Protein AF-D6WBH2-F1 (afdb_monomer_lite)

Structure (mmCIF, N/CA/C/O backbone):
data_AF-D6WBH2-F1
#
_entry.id   AF-D6WBH2-F1
#
loop_
_atom_site.group_PDB
_atom_site.id
_atom_site.type_symbol
_atom_site.label_atom_id
_atom_site.label_alt_id
_atom_site.label_comp_id
_atom_site.label_asym_id
_atom_site.label_entity_id
_atom_site.label_seq_id
_atom_site.pdbx_PDB_ins_code
_atom_site.Cartn_x
_atom_site.Cartn_y
_atom_site.Cartn_z
_atom_site.occupancy
_atom_site.B_iso_or_equiv
_atom_site.auth_seq_id
_atom_site.auth_comp_id
_atom_site.auth_asym_id
_atom_site.auth_atom_id
_atom_site.pdbx_PDB_model_num
ATOM 1 N N . MET A 1 1 ? 16.921 -8.071 -1.002 1.00 34.44 1 MET A N 1
ATOM 2 C CA . MET A 1 1 ? 15.734 -8.736 -0.423 1.00 34.44 1 MET A CA 1
ATOM 3 C C . MET A 1 1 ? 15.979 -8.930 1.057 1.00 34.44 1 MET A C 1
ATOM 5 O O . MET A 1 1 ? 16.650 -9.889 1.403 1.00 34.44 1 MET A O 1
ATOM 9 N N . PHE A 1 2 ? 15.502 -8.033 1.919 1.00 41.41 2 PHE A N 1
ATOM 10 C CA . PHE A 1 2 ? 15.601 -8.265 3.360 1.00 41.41 2 PHE A CA 1
ATOM 11 C C . PHE A 1 2 ? 14.398 -7.694 4.108 1.00 41.41 2 PHE A C 1
ATOM 13 O O . PHE A 1 2 ? 14.255 -6.490 4.273 1.00 41.41 2 PHE A O 1
ATOM 20 N N . LEU A 1 3 ? 13.579 -8.619 4.610 1.00 41.16 3 LEU A N 1
ATOM 21 C CA . LEU A 1 3 ? 12.889 -8.491 5.888 1.00 41.16 3 LEU A CA 1
ATOM 22 C C . LEU A 1 3 ? 13.923 -8.080 6.943 1.00 41.16 3 LEU A C 1
ATOM 24 O O . LEU A 1 3 ? 14.815 -8.871 7.251 1.00 41.16 3 LEU A O 1
ATOM 28 N N . LYS A 1 4 ? 13.833 -6.881 7.520 1.00 41.78 4 LYS A N 1
ATOM 29 C CA . LYS A 1 4 ? 14.666 -6.556 8.687 1.00 41.78 4 LYS A CA 1
ATOM 30 C C . LYS A 1 4 ? 13.938 -5.712 9.729 1.00 41.78 4 LYS A C 1
ATOM 32 O O . LYS A 1 4 ? 14.243 -4.558 9.971 1.00 41.78 4 LYS A O 1
ATOM 37 N N . ARG A 1 5 ? 12.990 -6.390 10.381 1.00 45.31 5 ARG A N 1
ATOM 38 C CA . ARG A 1 5 ? 12.752 -6.325 11.841 1.00 45.31 5 ARG A CA 1
ATOM 39 C C . ARG A 1 5 ? 12.047 -7.577 12.370 1.00 45.31 5 ARG A C 1
ATOM 41 O O . ARG A 1 5 ? 12.070 -7.806 13.570 1.00 45.31 5 ARG A O 1
ATOM 48 N N . ALA A 1 6 ? 11.512 -8.433 11.492 1.00 42.19 6 ALA A N 1
ATOM 49 C CA . ALA A 1 6 ? 10.799 -9.648 11.894 1.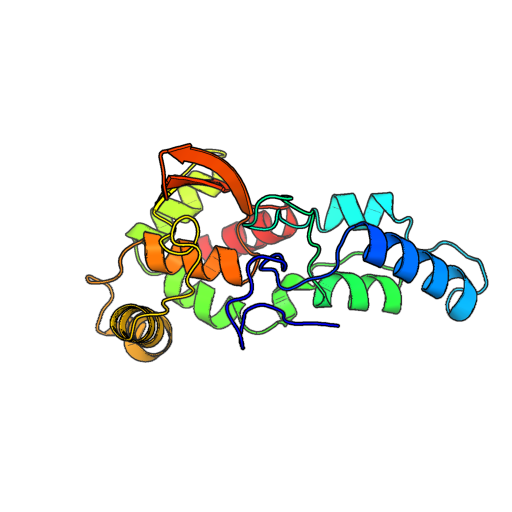00 42.19 6 ALA A CA 1
ATOM 50 C C . ALA A 1 6 ? 11.613 -10.621 12.784 1.00 42.19 6 ALA A C 1
ATOM 52 O O . ALA A 1 6 ? 11.012 -11.498 13.388 1.00 42.19 6 ALA A O 1
ATOM 53 N N . LEU A 1 7 ? 12.948 -10.480 12.894 1.00 35.72 7 LEU A N 1
ATOM 54 C CA . LEU A 1 7 ? 13.814 -11.421 13.625 1.00 35.72 7 LEU A CA 1
ATOM 55 C C . LEU A 1 7 ? 14.865 -10.791 14.573 1.00 35.72 7 LEU A C 1
ATOM 57 O O . LEU A 1 7 ? 15.756 -11.501 15.027 1.00 35.72 7 LEU A O 1
ATOM 61 N N . GLY A 1 8 ? 14.813 -9.493 14.908 1.00 35.41 8 GLY A N 1
ATOM 62 C CA . GLY A 1 8 ? 15.781 -8.936 15.873 1.00 35.41 8 GLY A CA 1
ATOM 63 C C . GLY A 1 8 ? 15.735 -7.417 16.036 1.00 35.41 8 GLY A C 1
ATOM 64 O O . GLY A 1 8 ? 15.849 -6.682 15.058 1.00 35.41 8 GLY A O 1
ATOM 65 N N . GLY A 1 9 ? 15.551 -6.961 17.279 1.00 42.03 9 GLY A N 1
ATOM 66 C CA . GLY A 1 9 ? 15.291 -5.573 17.683 1.00 42.03 9 GLY A CA 1
ATOM 67 C C . GLY A 1 9 ? 16.490 -4.624 17.621 1.00 42.03 9 GLY A C 1
ATOM 68 O O . GLY A 1 9 ? 16.866 -4.049 18.635 1.00 42.03 9 GLY A O 1
ATOM 69 N N . ASP A 1 10 ? 17.074 -4.442 16.441 1.00 48.03 10 ASP A N 1
ATOM 70 C CA . ASP A 1 10 ? 18.127 -3.454 16.204 1.00 48.03 10 ASP A CA 1
ATOM 71 C C . ASP A 1 10 ? 17.528 -2.176 15.585 1.00 48.03 10 ASP A C 1
ATOM 73 O O . ASP A 1 10 ? 16.899 -2.215 14.526 1.00 48.03 10 ASP A O 1
ATOM 77 N N . ASN A 1 11 ? 17.709 -1.041 16.265 1.00 51.78 11 ASN A N 1
ATOM 78 C CA . ASN A 1 11 ? 17.187 0.279 15.891 1.00 51.78 11 ASN A CA 1
ATOM 79 C C . ASN A 1 11 ? 17.907 0.918 14.690 1.00 51.78 11 ASN A C 1
ATOM 81 O O . ASN A 1 11 ? 17.496 1.979 14.229 1.00 51.78 11 ASN A O 1
ATOM 85 N N . ARG A 1 12 ? 18.954 0.273 14.161 1.00 46.75 12 ARG A N 1
ATOM 86 C CA . ARG A 1 12 ? 19.658 0.700 12.943 1.00 46.75 12 ARG A CA 1
ATOM 87 C C . ARG A 1 12 ? 18.910 0.364 11.650 1.00 46.75 12 ARG A C 1
ATOM 89 O O . ARG A 1 12 ? 19.379 0.740 10.578 1.00 46.75 12 ARG A O 1
ATOM 96 N N . TYR A 1 13 ? 17.794 -0.364 11.725 1.00 49.16 13 TYR A N 1
ATOM 97 C CA . TYR A 1 13 ? 17.034 -0.809 10.558 1.00 49.16 13 TYR A CA 1
ATOM 98 C C . TYR A 1 13 ? 15.620 -0.231 10.531 1.00 49.16 13 TYR A C 1
ATOM 100 O O . TYR A 1 13 ? 14.894 -0.232 11.524 1.00 49.16 13 TYR A O 1
ATOM 108 N N . GLU A 1 14 ? 15.223 0.226 9.350 1.00 54.03 14 GLU A N 1
ATOM 109 C CA . GLU A 1 14 ? 13.864 0.668 9.063 1.00 54.03 14 GLU A CA 1
ATOM 110 C C . GLU A 1 14 ? 12.916 -0.533 8.935 1.00 54.03 14 GLU A C 1
ATOM 112 O O . GLU A 1 14 ? 13.242 -1.543 8.309 1.00 54.03 14 GLU A O 1
ATOM 117 N N . VAL A 1 15 ? 11.713 -0.419 9.505 1.00 55.72 15 VAL A N 1
ATOM 118 C CA . VAL A 1 15 ? 10.689 -1.472 9.419 1.00 55.72 15 VAL A CA 1
ATOM 119 C C . VAL A 1 15 ? 9.884 -1.285 8.154 1.00 55.72 15 VAL A C 1
ATOM 121 O O . VAL A 1 15 ? 9.001 -0.428 8.098 1.00 55.72 15 VAL A O 1
ATOM 124 N N . PHE A 1 16 ? 10.168 -2.096 7.145 1.00 58.44 16 PHE A N 1
ATOM 125 C CA . PHE A 1 16 ? 9.359 -2.116 5.939 1.00 58.44 16 PHE A CA 1
ATOM 126 C C . PHE A 1 16 ? 9.395 -3.468 5.231 1.00 58.44 16 PHE A C 1
ATOM 128 O O . PHE A 1 16 ? 10.274 -4.301 5.457 1.00 58.44 16 PHE A O 1
ATOM 135 N N . TYR A 1 17 ? 8.409 -3.662 4.361 1.00 63.22 17 TYR A N 1
ATOM 136 C CA . TYR A 1 17 ? 8.294 -4.788 3.456 1.00 63.22 17 TYR A CA 1
ATOM 137 C C . TYR A 1 17 ? 8.047 -4.227 2.055 1.00 63.22 17 TYR A C 1
ATOM 139 O O . TYR A 1 17 ? 6.938 -3.828 1.712 1.00 63.22 17 TYR A O 1
ATOM 147 N N . GLY A 1 18 ? 9.107 -4.126 1.256 1.00 72.19 18 GLY A N 1
ATOM 148 C CA . GLY A 1 18 ? 9.002 -3.517 -0.062 1.00 72.19 18 GLY A CA 1
ATOM 149 C C . GLY A 1 18 ? 10.347 -3.221 -0.719 1.00 72.19 18 GLY A C 1
ATOM 150 O O . GLY A 1 18 ? 11.386 -3.705 -0.273 1.00 72.19 18 GLY A O 1
ATOM 151 N N . ILE A 1 19 ? 10.293 -2.422 -1.781 1.00 77.75 19 ILE A N 1
ATOM 152 C CA . ILE A 1 19 ? 11.424 -1.932 -2.578 1.00 77.75 19 ILE A CA 1
ATOM 153 C C . ILE A 1 19 ? 11.596 -0.444 -2.291 1.00 77.75 19 ILE A C 1
ATOM 155 O O . ILE A 1 19 ? 10.647 0.318 -2.421 1.00 77.75 19 ILE A O 1
ATOM 159 N N . THR A 1 20 ? 12.785 -0.002 -1.909 1.00 85.25 20 THR A N 1
ATOM 160 C CA . THR A 1 20 ? 13.061 1.430 -1.707 1.00 85.25 20 THR A CA 1
ATOM 161 C C . THR A 1 20 ? 13.112 2.196 -3.032 1.00 85.25 20 THR A C 1
ATOM 163 O O . THR A 1 20 ? 13.256 1.610 -4.103 1.00 85.25 20 THR A O 1
ATOM 166 N N . GLU A 1 21 ? 13.040 3.526 -2.988 1.00 85.31 21 GLU A N 1
ATOM 167 C CA . GLU A 1 21 ? 13.184 4.357 -4.193 1.00 85.31 21 GLU A CA 1
ATOM 168 C C . GLU A 1 21 ? 14.510 4.127 -4.943 1.00 85.31 21 GLU A C 1
ATOM 170 O O . GLU A 1 21 ? 14.539 4.035 -6.174 1.00 85.31 21 GLU A O 1
ATOM 175 N N . GLU A 1 22 ? 15.609 3.991 -4.202 1.00 85.19 22 GLU A N 1
ATOM 176 C CA . GLU A 1 22 ? 16.928 3.740 -4.784 1.00 85.19 22 GLU A CA 1
ATOM 177 C C . GLU A 1 22 ? 16.999 2.341 -5.416 1.00 85.19 22 GLU A C 1
ATOM 179 O O . GLU A 1 22 ? 17.492 2.180 -6.533 1.00 85.19 22 GLU A O 1
ATOM 184 N N . GLU A 1 23 ? 16.429 1.325 -4.766 1.00 84.81 23 GLU A N 1
ATOM 185 C CA . GLU A 1 23 ? 16.331 -0.016 -5.350 1.00 84.81 23 GLU A CA 1
ATOM 186 C C . GLU A 1 23 ? 15.433 -0.037 -6.592 1.00 84.81 23 GLU A C 1
ATOM 188 O O . GLU A 1 23 ? 15.774 -0.700 -7.570 1.00 84.81 23 GLU A O 1
ATOM 193 N N . LEU A 1 24 ? 14.324 0.710 -6.601 1.00 86.81 24 LEU A N 1
ATOM 194 C CA . LEU A 1 24 ? 13.448 0.825 -7.768 1.00 86.81 24 LEU A CA 1
ATOM 195 C C . LEU A 1 24 ? 14.206 1.404 -8.966 1.00 86.81 24 LEU A C 1
ATOM 197 O O . LEU A 1 24 ? 14.108 0.877 -10.079 1.00 86.81 24 LEU A O 1
ATOM 201 N N . LYS A 1 25 ? 15.001 2.455 -8.738 1.00 86.81 25 LYS A N 1
ATOM 202 C CA . LYS A 1 25 ? 15.866 3.048 -9.763 1.00 86.81 25 LYS A CA 1
ATOM 203 C C . LYS A 1 25 ? 16.838 2.009 -10.322 1.00 86.81 25 LYS A C 1
ATOM 205 O O . LYS A 1 25 ? 16.895 1.815 -11.534 1.00 86.81 25 LYS A O 1
ATOM 210 N N . GLN A 1 26 ? 17.554 1.300 -9.450 1.00 87.06 26 GLN A N 1
ATOM 211 C CA . GLN A 1 26 ? 18.520 0.279 -9.864 1.00 87.06 26 GLN A CA 1
ATOM 212 C C . GLN A 1 26 ? 17.865 -0.884 -10.621 1.00 87.06 26 GLN A C 1
ATOM 214 O O . GLN A 1 26 ? 18.420 -1.364 -11.610 1.00 87.06 26 GLN A O 1
ATOM 219 N N . LEU A 1 27 ? 16.695 -1.345 -10.171 1.00 84.44 27 LEU A N 1
ATOM 220 C CA . LEU A 1 27 ? 15.950 -2.427 -10.815 1.00 84.44 27 LEU A CA 1
ATOM 221 C C . LEU A 1 27 ? 15.468 -2.024 -12.207 1.00 84.44 27 LEU A C 1
ATOM 223 O O . LEU A 1 27 ? 15.672 -2.781 -13.152 1.00 84.44 27 LEU A O 1
ATOM 227 N N . THR A 1 28 ? 14.899 -0.826 -12.344 1.00 84.19 28 THR A N 1
ATOM 228 C CA . THR A 1 28 ? 14.407 -0.318 -13.633 1.00 84.19 28 THR A CA 1
ATOM 229 C C . THR A 1 28 ? 15.548 -0.221 -14.647 1.00 84.19 28 THR A C 1
ATOM 231 O O . THR A 1 28 ? 15.424 -0.743 -15.753 1.00 84.19 28 THR A O 1
ATOM 234 N N . THR A 1 29 ? 16.700 0.341 -14.256 1.00 85.31 29 THR A N 1
ATOM 235 C CA . THR A 1 29 ? 17.894 0.405 -15.119 1.00 85.31 29 THR A CA 1
ATOM 236 C C . THR A 1 29 ? 18.349 -0.984 -15.568 1.00 85.31 29 THR A C 1
ATOM 238 O O . THR A 1 29 ? 18.509 -1.227 -16.763 1.00 85.31 29 THR A O 1
ATOM 241 N N . LYS A 1 30 ? 18.483 -1.933 -14.631 1.00 84.75 30 LYS A N 1
ATOM 242 C CA . LYS A 1 30 ? 18.898 -3.308 -14.953 1.00 84.75 30 LYS A CA 1
ATOM 243 C C . LYS A 1 30 ? 17.916 -4.013 -15.887 1.00 84.75 30 LYS A C 1
ATOM 245 O O . LYS A 1 30 ? 18.346 -4.799 -16.728 1.00 84.75 30 LYS A O 1
ATOM 250 N N . PHE A 1 31 ? 16.615 -3.758 -15.752 1.00 82.00 31 PHE A N 1
ATOM 251 C CA . PHE A 1 31 ? 15.603 -4.328 -16.641 1.00 82.00 31 PHE A CA 1
ATOM 252 C C . PHE A 1 31 ? 15.701 -3.779 -18.063 1.00 82.00 31 PHE A C 1
ATOM 254 O O . PHE A 1 31 ? 15.683 -4.561 -19.018 1.00 82.00 31 PHE A O 1
ATOM 261 N N . ILE A 1 32 ? 15.884 -2.463 -18.199 1.00 82.00 32 ILE A N 1
ATOM 262 C CA . ILE A 1 32 ? 16.104 -1.807 -19.493 1.00 82.00 32 ILE A CA 1
ATOM 263 C C . ILE A 1 32 ? 17.317 -2.423 -20.200 1.00 82.00 32 ILE A C 1
ATOM 265 O O . ILE A 1 32 ? 17.220 -2.821 -21.362 1.00 82.00 32 ILE A O 1
ATOM 269 N N . GLU A 1 33 ? 18.439 -2.541 -19.487 1.00 83.38 33 GLU A N 1
ATOM 270 C CA . GLU A 1 33 ? 19.703 -3.049 -20.030 1.00 83.38 33 GLU A CA 1
ATOM 271 C C . GLU A 1 33 ? 19.635 -4.536 -20.391 1.00 83.38 33 GLU A C 1
ATOM 273 O O . GLU A 1 33 ? 20.090 -4.938 -21.461 1.00 83.38 33 GLU A O 1
ATOM 278 N N . LYS A 1 34 ? 19.072 -5.367 -19.507 1.00 81.69 34 LYS A N 1
ATOM 279 C CA . LYS A 1 34 ? 19.173 -6.827 -19.620 1.00 81.69 34 LYS A CA 1
ATOM 280 C C . LYS A 1 34 ? 18.014 -7.478 -20.372 1.00 81.69 34 LYS A C 1
ATOM 282 O O . LYS A 1 34 ? 18.229 -8.485 -21.041 1.00 81.69 34 LYS A O 1
ATOM 287 N N . PHE A 1 35 ? 16.799 -6.948 -20.243 1.00 80.12 35 PHE A N 1
ATOM 288 C CA . PHE A 1 35 ? 15.583 -7.633 -20.698 1.00 80.12 35 PHE A CA 1
ATOM 289 C C . PHE A 1 35 ? 14.815 -6.864 -21.770 1.00 80.12 35 PHE A C 1
ATOM 291 O O . PHE A 1 35 ? 14.181 -7.483 -22.621 1.00 80.12 35 PHE A O 1
ATOM 298 N N . TRP A 1 36 ? 14.889 -5.532 -21.784 1.00 81.31 36 TRP A N 1
ATOM 299 C CA . TRP A 1 36 ? 14.198 -4.723 -22.794 1.00 81.31 36 TRP A CA 1
ATOM 300 C C . TRP A 1 36 ? 15.098 -4.230 -23.930 1.00 81.31 36 TRP A C 1
ATOM 302 O O . TRP A 1 36 ? 14.661 -3.414 -24.736 1.00 81.31 36 TRP A O 1
ATOM 312 N N . GLN A 1 37 ? 16.330 -4.741 -24.029 1.00 82.44 37 GLN A N 1
ATOM 313 C CA . GLN A 1 37 ? 17.262 -4.436 -25.124 1.00 82.44 37 GLN A CA 1
ATOM 314 C C . GLN A 1 37 ? 17.482 -2.921 -25.316 1.00 82.44 37 GLN A C 1
ATOM 316 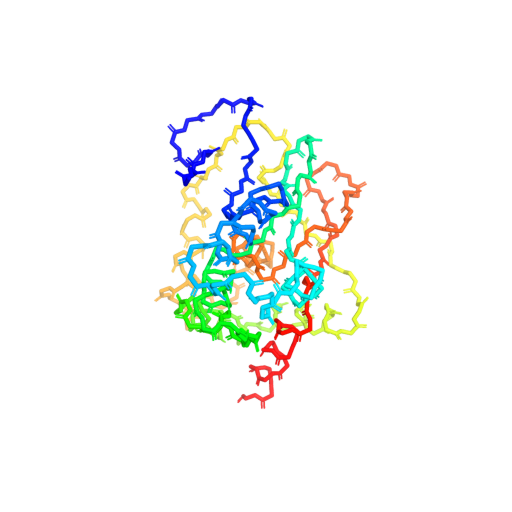O O . GLN A 1 37 ? 17.584 -2.432 -26.438 1.00 82.44 37 GLN A O 1
ATOM 321 N N . GLY A 1 38 ? 17.503 -2.156 -24.219 1.00 71.31 38 GLY A N 1
ATOM 322 C CA . GLY A 1 38 ? 17.659 -0.698 -24.244 1.00 71.31 38 GLY A CA 1
ATOM 323 C C . GLY A 1 38 ? 16.374 0.092 -24.522 1.00 71.31 38 GLY A C 1
ATOM 324 O O . GLY A 1 38 ? 16.390 1.319 -24.439 1.00 71.31 38 GLY A O 1
ATOM 325 N N . VAL A 1 39 ? 15.246 -0.569 -24.797 1.00 78.25 39 VAL A N 1
ATOM 326 C CA . VAL A 1 39 ? 13.945 0.093 -24.950 1.00 78.25 39 VAL A CA 1
ATOM 327 C C . VAL A 1 39 ? 13.337 0.337 -23.573 1.00 78.25 39 VAL A C 1
ATOM 329 O O . VAL A 1 39 ? 12.986 -0.596 -22.855 1.00 78.25 39 VAL A O 1
ATOM 332 N N . ASN A 1 40 ? 13.166 1.602 -23.198 1.00 78.44 40 ASN A N 1
ATOM 333 C CA . ASN A 1 40 ? 12.503 1.952 -21.946 1.00 78.44 40 ASN A CA 1
ATOM 334 C C . ASN A 1 40 ? 10.977 1.790 -22.068 1.00 78.44 40 ASN A C 1
ATOM 336 O O . ASN A 1 40 ? 10.273 2.734 -22.427 1.00 78.44 40 ASN A O 1
ATOM 340 N N . LYS A 1 41 ? 10.470 0.582 -21.789 1.00 81.12 41 LYS A N 1
ATOM 341 C CA . LYS A 1 41 ? 9.030 0.279 -21.839 1.00 81.12 41 LYS A CA 1
ATOM 342 C C . LYS A 1 41 ? 8.250 0.954 -20.707 1.00 81.12 41 LYS A C 1
ATOM 344 O O . LYS A 1 41 ? 7.153 1.454 -20.939 1.00 81.12 41 LYS A O 1
ATOM 349 N N . LEU A 1 42 ? 8.830 1.022 -19.508 1.00 84.88 42 LEU A N 1
ATOM 350 C CA . LEU A 1 42 ? 8.247 1.712 -18.357 1.00 84.88 42 LEU A CA 1
ATOM 351 C C . LEU A 1 42 ? 9.272 2.633 -17.686 1.00 84.88 42 LEU A C 1
ATOM 353 O O . LEU A 1 42 ? 10.100 2.165 -16.902 1.00 84.88 42 LEU A O 1
ATOM 357 N N . PRO A 1 43 ? 9.182 3.950 -17.930 1.00 84.88 43 PRO A N 1
ATOM 358 C CA . PRO A 1 43 ? 9.943 4.939 -17.180 1.00 84.88 43 PRO A CA 1
ATOM 359 C C . PRO A 1 43 ? 9.669 4.843 -15.677 1.00 84.88 43 PRO A C 1
ATOM 361 O O . PRO A 1 43 ? 8.515 4.660 -15.269 1.00 84.88 43 PRO A O 1
ATOM 364 N N . LYS A 1 44 ? 10.716 5.030 -14.862 1.00 84.25 44 LYS A N 1
ATOM 365 C CA . LYS A 1 44 ? 10.651 5.003 -13.390 1.00 84.25 44 LYS A CA 1
ATOM 366 C C . LYS A 1 44 ? 9.502 5.878 -12.884 1.00 84.25 44 LYS A C 1
ATOM 368 O O . LYS A 1 44 ? 8.687 5.419 -12.096 1.00 84.25 44 LYS A O 1
ATOM 373 N N . GLU A 1 45 ? 9.380 7.094 -13.400 1.00 86.62 45 GLU A N 1
ATOM 374 C CA . GLU A 1 45 ? 8.410 8.098 -12.953 1.00 86.62 45 GLU A CA 1
ATOM 375 C C . GLU A 1 45 ? 6.962 7.616 -13.133 1.00 86.62 45 GLU A C 1
ATOM 377 O O . GLU A 1 45 ? 6.095 7.893 -12.304 1.00 86.62 45 GLU A O 1
ATOM 382 N N . LYS A 1 46 ? 6.692 6.841 -14.195 1.00 86.06 46 LYS A N 1
ATOM 383 C CA . LYS A 1 46 ? 5.370 6.236 -14.415 1.00 86.06 46 LYS A CA 1
ATOM 384 C C . LYS A 1 46 ? 5.090 5.126 -13.406 1.00 86.06 46 LYS A C 1
ATOM 386 O O . LYS A 1 46 ? 3.981 5.049 -12.883 1.00 86.06 46 LYS A O 1
ATOM 391 N N . VAL A 1 47 ? 6.086 4.285 -13.127 1.00 85.06 47 VAL A N 1
ATOM 392 C CA . VAL A 1 47 ? 5.989 3.205 -12.131 1.00 85.06 47 VAL A CA 1
ATOM 393 C C . VAL A 1 47 ? 5.762 3.789 -10.735 1.00 85.06 47 VAL A C 1
ATOM 395 O O . VAL A 1 47 ? 4.875 3.341 -10.008 1.00 85.06 47 VAL A O 1
ATOM 398 N N . GLU A 1 48 ? 6.503 4.840 -10.388 1.00 85.44 48 GLU A N 1
ATOM 399 C CA . GLU A 1 48 ? 6.368 5.548 -9.118 1.00 85.44 48 GLU A CA 1
ATOM 400 C C . GLU A 1 48 ? 5.005 6.197 -8.959 1.00 85.44 48 GLU A C 1
ATOM 402 O O . GLU A 1 48 ? 4.360 6.011 -7.931 1.00 85.44 48 GLU A O 1
ATOM 407 N N . SER A 1 49 ? 4.542 6.920 -9.980 1.00 85.31 49 SER A N 1
ATOM 408 C CA . SER A 1 49 ? 3.239 7.577 -9.943 1.00 85.31 49 SER A CA 1
ATOM 409 C C . SER A 1 49 ? 2.092 6.570 -9.829 1.00 85.31 49 SER A C 1
ATOM 411 O O . SER A 1 49 ? 1.123 6.838 -9.121 1.00 85.31 49 SER A O 1
ATOM 413 N N . CYS A 1 50 ? 2.203 5.415 -10.491 1.00 84.50 50 CYS A N 1
ATOM 414 C CA . CYS A 1 50 ? 1.158 4.397 -10.504 1.00 84.50 50 CYS A CA 1
ATOM 415 C C . CYS A 1 50 ? 1.031 3.669 -9.162 1.00 84.50 50 CYS A C 1
ATOM 417 O O . CYS A 1 50 ? -0.060 3.591 -8.596 1.00 84.50 50 CYS A O 1
ATOM 419 N N . TYR A 1 51 ? 2.140 3.154 -8.630 1.00 81.19 51 TYR A N 1
ATOM 420 C CA . TYR A 1 51 ? 2.094 2.366 -7.399 1.00 81.19 51 TYR A CA 1
ATOM 421 C C . TYR A 1 51 ? 2.182 3.230 -6.144 1.00 81.19 51 TYR A C 1
ATOM 423 O O . TYR A 1 51 ? 1.697 2.808 -5.097 1.00 81.19 51 TYR A O 1
ATOM 431 N N . ASN A 1 52 ? 2.786 4.419 -6.243 1.00 79.69 52 ASN A N 1
ATOM 432 C CA . ASN A 1 52 ? 2.904 5.473 -5.229 1.00 79.69 52 ASN A CA 1
ATOM 433 C C . ASN A 1 52 ? 3.283 5.025 -3.806 1.00 79.69 52 ASN A C 1
ATOM 435 O O . ASN A 1 52 ? 3.161 5.814 -2.877 1.00 79.69 52 ASN A O 1
ATOM 439 N N . GLY A 1 53 ? 3.800 3.807 -3.637 1.00 76.19 53 GLY A N 1
ATOM 440 C CA . GLY A 1 53 ? 4.378 3.256 -2.414 1.00 76.19 53 GLY A CA 1
ATOM 441 C C . GLY A 1 53 ? 3.705 3.636 -1.085 1.00 76.19 53 GLY A C 1
ATOM 442 O O . GLY A 1 53 ? 2.537 3.992 -1.004 1.00 76.19 53 GLY A O 1
ATOM 443 N N . TYR A 1 54 ? 4.479 3.579 -0.012 1.00 72.19 54 TYR A N 1
ATOM 444 C CA . TYR A 1 54 ? 4.143 4.069 1.321 1.00 72.19 54 TYR A CA 1
ATOM 445 C C . TYR A 1 54 ? 5.424 4.548 2.022 1.00 72.19 54 TYR A C 1
ATOM 447 O O . TYR A 1 54 ? 6.521 4.321 1.519 1.00 72.19 54 TYR A O 1
ATOM 455 N N . GLN A 1 55 ? 5.320 5.262 3.144 1.00 74.75 55 GLN A N 1
ATOM 456 C CA . GLN A 1 55 ? 6.499 5.658 3.931 1.00 74.75 55 GLN A CA 1
ATOM 457 C C . GLN A 1 55 ? 6.768 4.657 5.057 1.00 74.75 55 GLN A C 1
ATOM 459 O O . GLN A 1 55 ? 5.827 4.212 5.717 1.00 74.75 55 GLN A O 1
ATOM 464 N N . SER A 1 56 ? 8.042 4.327 5.288 1.00 69.12 56 SER A N 1
ATOM 465 C CA . SER A 1 56 ? 8.461 3.513 6.430 1.00 69.12 56 SER A CA 1
ATOM 466 C C . SER A 1 56 ? 8.159 4.212 7.759 1.00 69.12 56 SER A C 1
ATOM 468 O O . SER A 1 56 ? 8.009 5.432 7.843 1.00 69.12 56 SER A O 1
ATOM 470 N N . ILE A 1 57 ? 8.070 3.399 8.808 1.00 58.34 57 ILE A N 1
ATOM 471 C CA . ILE A 1 57 ? 7.626 3.802 10.151 1.00 58.34 57 ILE A CA 1
ATOM 472 C C . ILE A 1 57 ? 8.779 4.363 11.001 1.00 58.34 57 ILE A C 1
ATOM 474 O O . ILE A 1 57 ? 8.548 4.936 12.063 1.00 58.34 57 ILE A O 1
ATOM 478 N N . GLY A 1 58 ? 10.028 4.194 10.565 1.00 58.59 58 GLY A N 1
ATOM 479 C CA . GLY A 1 58 ? 11.200 4.611 11.326 1.00 58.59 58 GLY A CA 1
ATOM 480 C C . GLY A 1 58 ? 11.609 6.066 11.104 1.00 58.59 58 GLY A C 1
ATOM 481 O O . GLY A 1 58 ? 10.925 6.866 10.461 1.00 58.59 58 GLY A O 1
ATOM 482 N N . GLN A 1 59 ? 12.752 6.416 11.694 1.00 58.34 59 GLN A N 1
ATOM 483 C CA . GLN A 1 59 ? 13.254 7.790 11.768 1.00 58.34 59 GLN A CA 1
ATOM 484 C C . GLN A 1 59 ? 13.518 8.398 10.389 1.00 58.34 59 GLN A C 1
ATOM 486 O O . GLN A 1 59 ? 13.350 9.602 10.211 1.00 58.34 59 GLN A O 1
ATOM 491 N N . SER A 1 60 ? 13.905 7.574 9.415 1.00 64.81 60 SER A N 1
ATOM 492 C CA . SER A 1 60 ? 14.278 8.043 8.079 1.00 64.81 60 SER A CA 1
ATOM 493 C C . SER A 1 60 ? 13.123 8.075 7.072 1.00 64.81 60 SER A C 1
ATOM 495 O O . SER A 1 60 ? 13.309 8.617 5.985 1.00 64.81 60 SER A O 1
ATOM 497 N N . ARG A 1 61 ? 11.926 7.574 7.436 1.00 70.38 61 ARG A N 1
ATOM 498 C CA . ARG A 1 61 ? 10.675 7.653 6.644 1.00 70.38 61 ARG A CA 1
ATOM 499 C C . ARG A 1 61 ? 10.869 7.390 5.145 1.00 70.38 61 ARG A C 1
ATOM 501 O O . ARG A 1 61 ? 10.427 8.157 4.287 1.00 70.38 61 ARG A O 1
ATOM 508 N N . VAL A 1 62 ? 11.550 6.297 4.833 1.00 75.69 62 VAL A N 1
ATOM 509 C CA . VAL A 1 62 ? 11.936 5.922 3.471 1.00 75.69 62 VAL A CA 1
ATOM 510 C C . VAL A 1 62 ? 10.688 5.604 2.644 1.00 75.69 62 VAL A C 1
ATOM 512 O O . VAL A 1 62 ? 9.753 4.985 3.148 1.00 75.69 62 VAL A O 1
ATOM 515 N N . LYS A 1 63 ? 10.657 6.009 1.369 1.00 83.19 63 LYS A N 1
ATOM 516 C CA . LYS A 1 63 ? 9.589 5.631 0.430 1.00 83.19 63 LYS A CA 1
ATOM 517 C C . LYS A 1 63 ? 9.774 4.178 -0.012 1.00 83.19 63 LYS A C 1
ATOM 519 O O . LYS A 1 63 ? 10.829 3.812 -0.528 1.00 83.19 63 LYS A O 1
ATOM 524 N N . ILE A 1 64 ? 8.733 3.377 0.180 1.00 78.88 64 ILE A N 1
ATOM 525 C CA . ILE A 1 64 ? 8.706 1.931 -0.026 1.00 78.88 64 ILE A CA 1
ATOM 526 C C . ILE A 1 64 ? 7.634 1.576 -1.050 1.00 78.88 64 ILE A C 1
ATOM 528 O O . ILE A 1 64 ? 6.471 1.917 -0.883 1.00 78.88 64 ILE A O 1
ATOM 532 N N . TYR A 1 65 ? 8.011 0.856 -2.094 1.00 79.25 65 TYR A N 1
ATOM 533 C CA . TYR A 1 65 ? 7.137 0.365 -3.148 1.00 79.25 65 TYR A CA 1
ATOM 534 C C . TYR A 1 65 ? 6.798 -1.120 -2.942 1.00 79.25 65 TYR A C 1
ATOM 536 O O . TYR A 1 65 ? 7.615 -1.874 -2.407 1.00 79.25 65 TYR A O 1
ATOM 544 N N . PRO A 1 66 ? 5.621 -1.586 -3.382 1.00 76.38 66 PRO A N 1
ATOM 545 C CA . PRO A 1 66 ? 5.202 -2.975 -3.198 1.00 76.38 66 PRO A CA 1
ATOM 546 C C . PRO A 1 66 ? 5.987 -3.902 -4.132 1.00 76.38 66 PRO A C 1
ATOM 548 O O . PRO A 1 66 ? 5.941 -3.732 -5.349 1.00 76.38 66 PRO A O 1
ATOM 551 N N . ILE A 1 67 ? 6.679 -4.906 -3.578 1.00 74.88 67 ILE A N 1
ATOM 552 C CA . ILE A 1 67 ? 7.562 -5.805 -4.350 1.00 74.88 67 ILE A CA 1
ATOM 553 C C . ILE A 1 67 ? 6.827 -6.441 -5.531 1.00 74.88 67 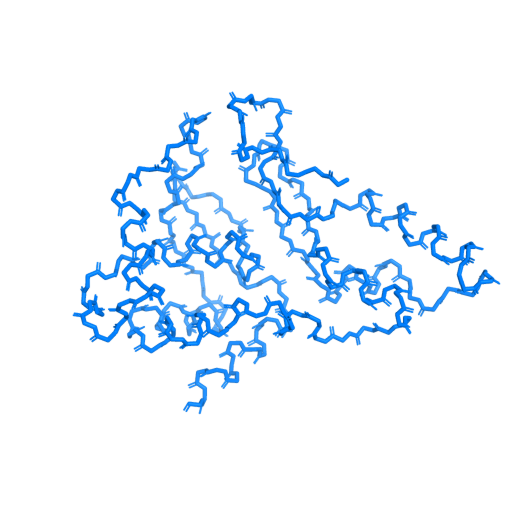ILE A C 1
ATOM 555 O O . ILE A 1 67 ? 7.298 -6.356 -6.662 1.00 74.88 67 ILE A O 1
ATOM 559 N N . TRP A 1 68 ? 5.669 -7.055 -5.271 1.00 74.50 68 TRP A N 1
ATOM 560 C CA . TRP A 1 68 ? 4.924 -7.807 -6.281 1.00 74.50 68 TRP A CA 1
ATOM 561 C C . TRP A 1 68 ? 4.504 -6.932 -7.464 1.00 74.50 68 TRP A C 1
ATOM 563 O O . TRP A 1 68 ? 4.659 -7.328 -8.619 1.00 74.50 68 TRP A O 1
ATOM 573 N N . SER A 1 69 ? 4.042 -5.714 -7.179 1.00 79.94 69 SER A N 1
ATOM 574 C CA . SER A 1 69 ? 3.609 -4.766 -8.200 1.00 79.94 69 SER A CA 1
ATOM 575 C C . SER A 1 69 ? 4.763 -4.295 -9.078 1.00 79.94 69 SER A C 1
ATOM 577 O O . SER A 1 69 ? 4.621 -4.259 -10.296 1.00 79.94 69 SER A O 1
ATOM 579 N N . ILE A 1 70 ? 5.919 -3.989 -8.481 1.00 83.81 70 ILE A N 1
ATOM 580 C CA . ILE A 1 70 ? 7.113 -3.583 -9.232 1.00 83.81 70 ILE A CA 1
ATOM 581 C C . ILE A 1 70 ? 7.633 -4.725 -10.106 1.00 83.81 70 ILE A C 1
ATOM 583 O O . ILE A 1 70 ? 7.912 -4.501 -11.280 1.00 83.81 70 ILE A O 1
ATOM 587 N N . VAL A 1 71 ? 7.751 -5.938 -9.560 1.00 81.56 71 VAL A N 1
ATOM 588 C CA . VAL A 1 71 ? 8.287 -7.090 -10.302 1.00 81.56 71 VAL A CA 1
ATOM 589 C C . VAL A 1 71 ? 7.425 -7.398 -11.524 1.00 81.56 71 VAL A C 1
ATOM 591 O O . VAL A 1 71 ? 7.957 -7.429 -12.630 1.00 81.56 71 VAL A O 1
ATOM 594 N N . ASN A 1 72 ? 6.107 -7.529 -11.352 1.00 83.06 72 ASN A N 1
ATOM 595 C CA . ASN A 1 72 ? 5.210 -7.836 -12.468 1.00 83.06 72 ASN A CA 1
ATOM 596 C C . ASN A 1 72 ? 5.150 -6.702 -13.499 1.00 83.06 72 ASN A C 1
ATOM 598 O O . ASN A 1 72 ? 5.093 -6.960 -14.698 1.00 83.06 72 ASN A O 1
ATOM 602 N N . ALA A 1 73 ? 5.214 -5.440 -13.059 1.00 87.69 73 ALA A N 1
ATOM 603 C CA . ALA A 1 73 ? 5.261 -4.318 -13.988 1.00 87.69 73 ALA A CA 1
ATOM 604 C C . ALA A 1 73 ? 6.508 -4.366 -14.876 1.00 87.69 73 ALA A C 1
ATOM 606 O O . ALA A 1 73 ? 6.412 -4.217 -16.092 1.00 87.69 73 ALA A O 1
ATOM 607 N N . LEU A 1 74 ? 7.680 -4.591 -14.277 1.00 86.12 74 LEU A N 1
ATOM 608 C CA . LEU A 1 74 ? 8.946 -4.659 -15.007 1.00 86.12 74 LEU A CA 1
ATOM 609 C C . LEU A 1 74 ? 9.047 -5.912 -15.893 1.00 86.12 74 LEU A C 1
ATOM 611 O O . LEU A 1 74 ? 9.598 -5.849 -16.990 1.00 86.12 74 LEU A O 1
ATOM 615 N N . GLU A 1 75 ? 8.502 -7.041 -15.451 1.00 83.88 75 GLU A N 1
ATOM 616 C CA . GLU A 1 75 ? 8.462 -8.272 -16.242 1.00 83.88 75 GLU A CA 1
ATOM 617 C C . GLU A 1 75 ? 7.572 -8.123 -17.482 1.00 83.88 75 GLU A C 1
ATOM 619 O O . GLU A 1 75 ? 8.031 -8.352 -18.603 1.00 83.88 75 GLU A O 1
ATOM 624 N N . ASN A 1 76 ? 6.337 -7.651 -17.298 1.00 86.12 76 ASN A N 1
ATOM 625 C CA . ASN A 1 76 ? 5.364 -7.529 -18.385 1.00 86.12 76 ASN A CA 1
ATOM 626 C C . ASN A 1 76 ? 5.598 -6.278 -19.249 1.00 86.12 76 ASN A C 1
ATOM 628 O O . ASN A 1 76 ? 5.162 -6.208 -20.397 1.00 86.12 76 ASN A O 1
ATOM 632 N N . GLY A 1 77 ? 6.314 -5.282 -18.721 1.00 86.06 77 GLY A N 1
ATOM 633 C CA . GLY A 1 77 ? 6.505 -3.993 -19.381 1.00 86.06 77 GLY A CA 1
ATOM 634 C C . GLY A 1 77 ? 5.235 -3.140 -19.426 1.00 86.06 77 GLY A C 1
ATOM 635 O O . GLY A 1 77 ? 5.152 -2.230 -20.249 1.00 86.06 77 GLY A O 1
ATOM 636 N N . GLU A 1 78 ? 4.265 -3.409 -18.550 1.00 88.56 78 GLU A N 1
ATOM 637 C CA . GLU A 1 78 ? 3.004 -2.673 -18.441 1.00 88.56 78 GLU A CA 1
ATOM 638 C C . GLU A 1 78 ? 2.586 -2.429 -16.982 1.00 88.56 78 GLU A C 1
ATOM 640 O O . GLU A 1 78 ? 2.913 -3.195 -16.073 1.00 88.56 78 GLU A O 1
ATOM 645 N N . LEU A 1 79 ? 1.845 -1.343 -16.752 1.00 87.31 79 LEU A N 1
ATOM 646 C CA . LEU A 1 79 ? 1.260 -1.024 -15.449 1.00 87.31 79 LEU A CA 1
ATOM 647 C C . LEU A 1 79 ? -0.115 -1.681 -15.333 1.00 87.31 79 LEU A C 1
ATOM 649 O O . LEU A 1 79 ? -0.946 -1.518 -16.223 1.00 87.31 79 LEU A O 1
ATOM 653 N N . SER A 1 80 ? -0.366 -2.381 -14.229 1.00 83.38 80 SER A N 1
ATOM 654 C CA . SER A 1 80 ? -1.643 -3.056 -13.976 1.00 83.38 80 SER A CA 1
ATOM 655 C C . SER A 1 80 ? -1.932 -3.158 -12.475 1.00 83.38 80 SER A C 1
ATOM 657 O O . SER A 1 80 ? -1.087 -2.818 -11.641 1.00 83.38 80 SER A O 1
ATOM 659 N N . ASN A 1 81 ? -3.128 -3.625 -12.108 1.00 73.81 81 ASN A N 1
ATOM 660 C CA . ASN A 1 81 ? -3.537 -3.805 -10.714 1.00 73.81 81 ASN A CA 1
ATOM 661 C C . ASN A 1 81 ? -2.954 -5.089 -10.098 1.00 73.81 81 ASN A C 1
ATOM 663 O O . ASN A 1 81 ? -3.669 -5.982 -9.655 1.00 73.81 81 ASN A O 1
ATOM 667 N N . TYR A 1 82 ? -1.628 -5.187 -10.032 1.00 73.06 82 TYR A N 1
ATOM 668 C CA . TYR A 1 82 ? -0.969 -6.354 -9.438 1.00 73.06 82 TYR A CA 1
ATOM 669 C C . TYR A 1 82 ? -1.206 -6.476 -7.917 1.00 73.06 82 TYR A C 1
ATOM 671 O O . TYR A 1 82 ? -0.856 -7.492 -7.329 1.00 73.06 82 TYR A O 1
ATOM 679 N N . TRP A 1 83 ? -1.816 -5.481 -7.260 1.00 63.41 83 TRP A N 1
ATOM 680 C CA . TRP A 1 83 ? -2.181 -5.535 -5.837 1.00 63.41 83 TRP A CA 1
ATOM 681 C C . TRP A 1 83 ? -3.213 -6.620 -5.497 1.00 63.41 83 TRP A C 1
ATOM 683 O O . TRP A 1 83 ? -3.189 -7.156 -4.389 1.00 63.41 83 TRP A O 1
ATOM 693 N N . GLU A 1 84 ? -4.099 -6.948 -6.438 1.00 55.47 84 GLU A N 1
ATOM 694 C CA . GLU A 1 84 ? -5.207 -7.900 -6.264 1.00 55.47 84 GLU A CA 1
ATOM 695 C C . GLU A 1 84 ? -4.718 -9.354 -6.103 1.00 55.47 84 GLU A C 1
ATOM 697 O O . GLU A 1 84 ? -5.331 -10.168 -5.414 1.00 55.47 84 GLU A O 1
ATOM 702 N N . GLN A 1 85 ? -3.562 -9.683 -6.686 1.00 52.50 85 GLN A N 1
ATOM 703 C CA . GLN A 1 85 ? -3.104 -11.067 -6.864 1.00 52.50 85 GLN A CA 1
ATOM 704 C C . GLN A 1 85 ? -2.324 -11.644 -5.671 1.00 52.50 85 GLN A C 1
ATOM 706 O O . GLN A 1 85 ? -1.921 -12.804 -5.705 1.00 52.50 85 GLN A O 1
ATOM 711 N N . SER A 1 86 ? -2.115 -10.874 -4.597 1.00 51.22 86 SER A N 1
ATOM 712 C CA . SER A 1 86 ? -1.365 -11.331 -3.416 1.00 51.22 86 SER A CA 1
ATOM 713 C C . SER A 1 86 ? -2.169 -12.249 -2.478 1.00 51.22 86 SER A C 1
ATOM 715 O O . SER A 1 86 ? -1.628 -12.728 -1.484 1.00 51.22 86 SER A O 1
ATOM 717 N N . GLY A 1 87 ? -3.462 -12.486 -2.747 1.00 45.34 87 GLY A N 1
ATOM 718 C CA . GLY A 1 87 ? -4.339 -13.358 -1.947 1.00 45.34 87 GLY A CA 1
ATOM 719 C C . GLY A 1 87 ? -4.758 -12.791 -0.581 1.00 45.34 87 GLY A C 1
ATOM 720 O O . GLY A 1 87 ? -5.732 -13.254 0.010 1.00 45.34 87 GLY A O 1
ATOM 721 N N . ILE A 1 88 ? -4.091 -11.738 -0.103 1.00 50.94 88 ILE A N 1
ATOM 722 C CA . ILE A 1 88 ? -4.359 -11.064 1.179 1.00 50.94 88 ILE A CA 1
ATOM 723 C C . ILE A 1 88 ? -5.696 -10.295 1.150 1.00 50.94 88 ILE A C 1
ATOM 725 O O . ILE A 1 88 ? -6.364 -10.153 2.178 1.00 50.94 88 ILE A O 1
ATOM 729 N N . MET A 1 89 ? -6.143 -9.866 -0.036 1.00 52.88 89 MET A N 1
ATOM 730 C CA . MET A 1 89 ? -7.425 -9.174 -0.238 1.00 52.88 89 MET A CA 1
ATOM 731 C C . MET A 1 89 ? -8.651 -10.034 0.091 1.00 52.88 89 MET A C 1
ATOM 733 O O . MET A 1 89 ? -9.691 -9.481 0.450 1.00 52.88 89 MET A O 1
ATOM 737 N N . ALA A 1 90 ? -8.534 -11.369 0.047 1.00 54.06 90 ALA A N 1
ATOM 738 C CA . ALA A 1 90 ? -9.613 -12.243 0.493 1.00 54.06 90 ALA A CA 1
ATOM 739 C C . ALA A 1 90 ? -9.985 -11.909 1.947 1.00 54.06 90 ALA A C 1
ATOM 741 O O . ALA A 1 90 ? -11.130 -11.541 2.186 1.00 54.06 90 ALA A O 1
ATOM 742 N N . GLY A 1 91 ? -8.997 -11.884 2.855 1.00 54.28 91 GLY A N 1
ATOM 743 C CA . GLY A 1 91 ? -9.164 -11.524 4.271 1.00 54.28 91 GLY A CA 1
ATOM 744 C C . GLY A 1 91 ? -9.645 -10.087 4.500 1.00 54.28 91 GLY A C 1
ATOM 745 O O . GLY A 1 91 ? -10.470 -9.824 5.377 1.00 54.28 91 GLY A O 1
ATOM 746 N N . ALA A 1 92 ? -9.179 -9.140 3.681 1.00 59.50 92 ALA A N 1
ATOM 747 C CA . ALA A 1 92 ? -9.616 -7.747 3.764 1.00 59.50 92 ALA A CA 1
ATOM 748 C C . ALA A 1 92 ? -11.104 -7.577 3.408 1.00 59.50 92 ALA A C 1
ATOM 750 O O . ALA A 1 92 ? -11.796 -6.786 4.053 1.00 59.50 92 ALA A O 1
ATOM 751 N N . ARG A 1 93 ? -11.622 -8.354 2.444 1.00 65.62 93 ARG A N 1
ATOM 752 C CA . ARG A 1 93 ? -13.049 -8.357 2.086 1.00 65.62 93 ARG A CA 1
ATOM 753 C C . ARG A 1 93 ? -13.933 -8.768 3.260 1.00 65.62 93 ARG A C 1
ATOM 755 O O . ARG A 1 93 ? -14.955 -8.129 3.484 1.00 65.62 93 ARG A O 1
ATOM 762 N N . GLN A 1 94 ? -13.544 -9.786 4.032 1.00 64.44 94 GLN A N 1
ATOM 763 C CA . GLN A 1 94 ? -14.305 -10.148 5.234 1.00 64.44 94 GLN A CA 1
ATOM 764 C C . GLN A 1 94 ? -14.215 -9.060 6.312 1.00 64.44 94 GLN A C 1
ATOM 766 O O . GLN A 1 94 ? -15.227 -8.731 6.928 1.00 64.44 94 GLN A O 1
ATOM 771 N N . GLY A 1 95 ? -13.048 -8.435 6.495 1.00 66.25 95 GLY A N 1
ATOM 772 C CA . GLY A 1 95 ? -12.886 -7.319 7.433 1.00 66.25 95 GLY A CA 1
ATOM 773 C C . GLY A 1 95 ? -13.770 -6.105 7.111 1.00 66.25 95 GLY A C 1
ATOM 774 O O . GLY A 1 95 ? -14.303 -5.475 8.023 1.00 66.25 95 GLY A O 1
ATOM 775 N N . LEU A 1 96 ? -14.008 -5.814 5.827 1.00 71.62 96 LEU A N 1
ATOM 776 C CA . LEU A 1 96 ? -14.916 -4.745 5.383 1.00 71.62 96 LEU A CA 1
ATOM 777 C C . LEU A 1 96 ? -16.393 -4.991 5.737 1.00 71.62 96 LEU A C 1
ATOM 779 O O . LEU A 1 96 ? -17.167 -4.035 5.767 1.00 71.62 96 LEU A O 1
ATOM 783 N N . ASN A 1 97 ? -16.800 -6.224 6.058 1.00 68.88 97 ASN A N 1
ATOM 784 C CA . ASN A 1 97 ? -18.157 -6.499 6.553 1.00 68.88 97 ASN A CA 1
ATOM 785 C C . ASN A 1 97 ? -18.377 -5.993 7.989 1.00 68.88 97 ASN A C 1
ATOM 787 O O . ASN A 1 97 ? -19.514 -5.913 8.460 1.00 68.88 97 ASN A O 1
ATOM 791 N N . ILE A 1 98 ? -17.308 -5.637 8.705 1.00 71.56 98 ILE A N 1
ATOM 792 C CA . ILE A 1 98 ? -17.391 -5.085 10.054 1.00 71.56 98 ILE A CA 1
ATOM 793 C C . ILE A 1 98 ? -17.701 -3.589 9.946 1.00 71.56 98 ILE A C 1
ATOM 795 O O . ILE A 1 98 ? -16.902 -2.808 9.433 1.00 71.56 98 ILE A O 1
ATOM 799 N N . LEU A 1 99 ? -18.858 -3.167 10.467 1.00 72.94 99 LEU A N 1
ATOM 800 C CA . LEU A 1 99 ? -19.390 -1.810 10.277 1.00 72.94 99 LEU A CA 1
ATOM 801 C C . LEU A 1 99 ? -18.390 -0.701 10.644 1.00 72.94 99 LEU A C 1
ATOM 803 O O . LEU A 1 99 ? -18.250 0.268 9.902 1.00 72.94 99 LEU A O 1
ATOM 807 N N . ILE A 1 100 ? -17.669 -0.840 11.761 1.00 71.81 100 ILE A N 1
ATOM 808 C CA . ILE A 1 100 ? -16.712 0.186 12.198 1.00 71.81 100 ILE A CA 1
ATOM 809 C C . ILE A 1 100 ? -15.495 0.288 11.263 1.00 71.81 100 ILE A C 1
ATOM 811 O O . ILE A 1 100 ? -15.006 1.388 11.007 1.00 71.81 100 ILE A O 1
ATOM 815 N N . VAL A 1 101 ? -15.059 -0.837 10.690 1.00 75.62 101 VAL A N 1
ATOM 816 C CA . VAL A 1 101 ? -13.999 -0.899 9.675 1.00 75.62 101 VAL A CA 1
ATOM 817 C C . VAL A 1 101 ? -14.490 -0.297 8.364 1.00 75.62 101 VAL A C 1
ATOM 819 O O . VAL A 1 101 ? -13.806 0.534 7.773 1.00 75.62 101 VAL A O 1
ATOM 822 N N . ARG A 1 102 ? -15.701 -0.655 7.931 1.00 81.19 102 ARG A N 1
ATOM 823 C CA . ARG A 1 102 ? -16.319 -0.091 6.730 1.00 81.19 102 ARG A CA 1
ATOM 824 C C . ARG A 1 102 ? -16.409 1.429 6.807 1.00 81.19 102 ARG A C 1
ATOM 826 O O . ARG A 1 102 ? -15.946 2.107 5.899 1.00 81.19 102 ARG A O 1
ATOM 833 N N . ILE A 1 103 ? -16.920 1.962 7.918 1.00 82.94 103 ILE A N 1
ATOM 834 C CA . ILE A 1 103 ? -17.012 3.410 8.160 1.00 82.94 103 ILE A CA 1
ATOM 835 C C . ILE A 1 103 ? -15.625 4.063 8.112 1.00 82.94 103 ILE A C 1
ATOM 837 O O . ILE A 1 103 ? -15.488 5.183 7.615 1.00 82.94 103 ILE A O 1
ATOM 841 N N . ALA A 1 104 ? -14.592 3.392 8.629 1.00 82.50 104 ALA A N 1
ATOM 842 C CA . ALA A 1 104 ? -13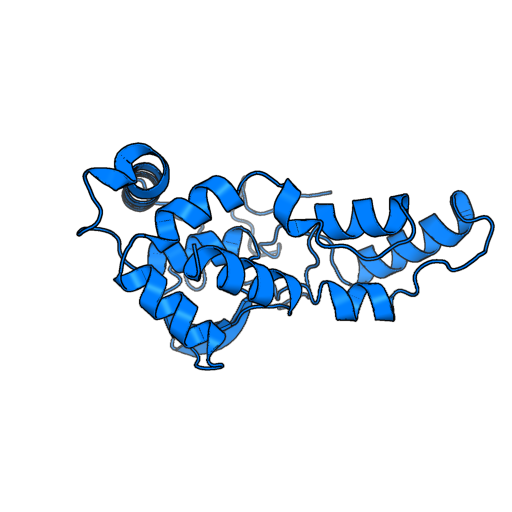.223 3.871 8.518 1.00 82.50 104 ALA A CA 1
ATOM 843 C C . ALA A 1 104 ? -12.777 3.944 7.043 1.00 82.50 104 ALA A C 1
ATOM 845 O O . ALA A 1 104 ? -12.402 5.009 6.552 1.00 82.50 104 ALA A O 1
ATOM 846 N N . ILE A 1 105 ? -12.898 2.863 6.279 1.00 84.81 105 ILE A N 1
ATOM 847 C CA . ILE A 1 105 ? -12.493 2.886 4.867 1.00 84.81 105 ILE A CA 1
ATOM 848 C C . ILE A 1 105 ? -13.316 3.898 4.054 1.00 84.81 105 ILE A C 1
ATOM 850 O O . ILE A 1 105 ? -12.746 4.656 3.276 1.00 84.81 105 ILE A O 1
ATOM 854 N N . GLU A 1 106 ? -14.623 4.021 4.292 1.00 87.56 106 GLU A N 1
ATOM 855 C CA . GLU A 1 106 ? -15.476 5.033 3.651 1.00 87.56 106 GLU A CA 1
ATOM 856 C C . GLU A 1 106 ? -15.042 6.472 3.979 1.00 87.56 106 GLU A C 1
ATOM 858 O O . GLU A 1 106 ? -15.084 7.349 3.111 1.00 87.56 106 GLU A O 1
ATOM 863 N N . LYS A 1 107 ? -14.573 6.741 5.206 1.00 87.50 107 LYS A N 1
ATOM 864 C CA . LYS A 1 107 ? -13.968 8.038 5.550 1.00 87.50 107 LYS A CA 1
ATOM 865 C C . LYS A 1 107 ? -12.708 8.288 4.721 1.00 87.50 107 LYS A C 1
ATOM 867 O O . LYS A 1 107 ? -12.629 9.346 4.094 1.00 87.50 107 LYS A O 1
ATOM 872 N N . LEU A 1 108 ? -11.798 7.319 4.637 1.00 86.75 108 LEU A N 1
ATOM 873 C CA . LEU A 1 108 ? -10.575 7.443 3.834 1.00 86.75 108 LEU A CA 1
ATOM 874 C C . LEU A 1 108 ? -10.888 7.662 2.346 1.00 86.75 108 LEU A C 1
ATOM 876 O O . LEU A 1 108 ? -10.328 8.561 1.726 1.00 86.75 108 LEU A O 1
ATOM 880 N N . LEU A 1 109 ? -11.856 6.923 1.797 1.00 87.50 109 LEU A N 1
ATOM 881 C CA . LEU A 1 109 ? -12.335 7.067 0.415 1.00 87.50 109 LEU A CA 1
ATOM 882 C C . LEU A 1 109 ? -12.999 8.419 0.121 1.00 87.50 109 LEU A C 1
ATOM 884 O O . LEU A 1 109 ? -13.105 8.813 -1.041 1.00 87.50 109 LEU A O 1
ATOM 888 N N . SER A 1 110 ? -13.478 9.119 1.150 1.00 86.25 110 SER A N 1
ATOM 889 C CA . SER A 1 110 ? -13.987 10.493 1.039 1.00 86.25 110 SER A CA 1
ATOM 890 C C . SER A 1 110 ? -12.893 11.559 1.186 1.00 86.25 110 SER A C 1
ATOM 892 O O . SER A 1 110 ? -13.208 12.740 1.301 1.00 86.25 110 SER A O 1
ATOM 894 N N . GLY A 1 111 ? -11.620 11.153 1.230 1.00 81.06 111 GLY A N 1
ATOM 895 C CA . GLY A 1 111 ? -10.482 12.044 1.457 1.00 81.06 111 GLY A CA 1
ATOM 896 C C . GLY A 1 111 ? -10.350 12.522 2.904 1.00 81.06 111 GLY A C 1
ATOM 897 O O . GLY A 1 111 ? -9.584 13.442 3.173 1.00 81.06 111 GLY A O 1
ATOM 898 N N . ARG A 1 112 ? -11.101 11.935 3.849 1.00 80.94 112 ARG A N 1
ATOM 899 C CA . ARG A 1 112 ? -11.005 12.270 5.276 1.00 80.94 112 ARG A CA 1
ATOM 900 C C . ARG A 1 112 ? -9.949 11.401 5.945 1.00 80.94 112 ARG A C 1
ATOM 902 O O . ARG A 1 112 ? -9.914 10.196 5.727 1.00 80.94 112 ARG A O 1
ATOM 909 N N . HIS A 1 113 ? -9.154 12.000 6.823 1.00 77.75 113 HIS A N 1
ATOM 910 C CA . HIS A 1 113 ? -8.113 11.295 7.568 1.00 77.75 113 HIS A CA 1
ATOM 911 C C . HIS A 1 113 ? -8.695 10.513 8.747 1.00 77.75 113 HIS A C 1
ATOM 913 O O . HIS A 1 113 ? -9.677 10.926 9.375 1.00 77.75 113 HIS A O 1
ATOM 919 N N . ILE A 1 114 ? -8.050 9.396 9.076 1.00 80.19 114 ILE A N 1
ATOM 920 C CA . ILE A 1 114 ? -8.341 8.627 10.286 1.00 80.19 114 ILE A CA 1
ATOM 921 C C . ILE A 1 114 ? -7.162 8.722 11.221 1.00 80.19 114 ILE A C 1
ATOM 923 O O . ILE A 1 114 ? -6.026 8.495 10.816 1.00 80.19 114 ILE A O 1
ATOM 927 N N . LYS A 1 115 ? -7.476 9.032 12.478 1.00 80.12 115 LYS A N 1
ATOM 928 C CA . LYS A 1 115 ? -6.539 8.922 13.583 1.00 80.12 115 LYS A CA 1
ATOM 929 C C . LYS A 1 115 ? -6.556 7.481 14.055 1.00 80.12 115 LYS A C 1
ATOM 931 O O . LYS A 1 115 ? -7.620 6.987 14.420 1.00 80.12 115 LYS A O 1
ATOM 936 N N . CYS A 1 116 ? -5.404 6.840 14.012 1.00 71.12 116 CYS A N 1
ATOM 937 C CA . CYS A 1 116 ? -5.222 5.481 14.483 1.00 71.12 116 CYS A CA 1
ATOM 938 C C . CYS A 1 116 ? -4.096 5.474 15.505 1.00 71.12 116 CYS A C 1
ATOM 940 O O . CYS A 1 116 ? -3.045 6.079 15.268 1.00 71.12 116 CYS A O 1
ATOM 942 N N . GLU A 1 117 ? -4.333 4.809 16.631 1.00 69.12 117 GLU A N 1
ATOM 943 C CA . GLU A 1 117 ? -3.250 4.436 17.527 1.00 69.12 117 GLU A CA 1
ATOM 944 C C . GLU A 1 117 ? -2.540 3.231 16.922 1.00 69.12 117 GLU A C 1
ATOM 946 O O . GLU A 1 117 ? -3.113 2.154 16.765 1.00 69.12 117 GLU A O 1
ATOM 951 N N . ILE A 1 118 ? -1.290 3.428 16.527 1.00 63.41 118 ILE A N 1
ATOM 952 C CA . ILE A 1 118 ? -0.473 2.382 15.941 1.00 63.41 118 ILE A CA 1
ATOM 953 C C . ILE A 1 118 ? 0.560 2.012 17.006 1.00 63.41 118 ILE A C 1
ATOM 955 O O . ILE A 1 118 ? 1.620 2.637 17.045 1.00 63.41 118 ILE A O 1
ATOM 959 N N . PRO A 1 119 ? 0.300 0.989 17.847 1.00 54.62 119 PRO A N 1
ATOM 960 C CA . PRO A 1 119 ? 1.142 0.638 19.004 1.00 54.62 119 PRO A CA 1
ATOM 961 C C . PRO A 1 119 ? 2.584 0.218 18.643 1.00 54.62 119 PRO A C 1
ATOM 963 O O . PRO A 1 119 ? 3.404 -0.092 19.504 1.00 54.62 119 PRO A O 1
ATOM 966 N N . TYR A 1 120 ? 2.911 0.195 17.351 1.00 56.44 120 TYR A N 1
ATOM 967 C CA . TYR A 1 120 ? 4.159 -0.292 16.778 1.00 56.44 120 TYR A CA 1
ATOM 968 C C . TYR A 1 120 ? 5.262 0.775 16.667 1.00 56.44 120 TYR A C 1
ATOM 970 O O . TYR A 1 120 ? 6.390 0.418 16.303 1.00 56.44 120 TYR A O 1
ATOM 978 N N . VAL A 1 121 ? 4.969 2.063 16.915 1.00 49.69 121 VAL A N 1
ATOM 979 C CA . VAL A 1 121 ? 5.850 3.154 16.458 1.00 49.69 121 VAL A CA 1
ATOM 980 C C . VAL A 1 121 ? 6.759 3.739 17.543 1.00 49.69 121 VAL A C 1
ATOM 982 O O . VAL A 1 121 ? 7.919 4.016 17.239 1.00 49.69 121 VAL A O 1
ATOM 985 N N . VAL A 1 122 ? 6.332 3.887 18.800 1.00 43.78 122 VAL A N 1
ATOM 986 C CA . VAL A 1 122 ? 7.118 4.692 19.762 1.00 43.78 122 VAL A CA 1
ATOM 987 C C . VAL A 1 122 ? 8.064 3.881 20.665 1.00 43.78 122 VAL A C 1
ATOM 989 O O . VAL A 1 122 ? 9.136 4.374 21.028 1.00 43.78 122 VAL A O 1
ATOM 992 N N . SER A 1 123 ? 7.785 2.614 20.987 1.00 43.59 123 SER A N 1
ATOM 993 C CA . SER A 1 123 ? 8.540 1.918 22.054 1.00 43.59 123 SER A CA 1
ATOM 994 C C . SER A 1 123 ? 9.904 1.327 21.657 1.00 43.59 123 SER A C 1
ATOM 996 O O . SER A 1 123 ? 10.552 0.686 22.485 1.00 43.59 123 SER A O 1
ATOM 998 N N . HIS A 1 124 ? 10.367 1.496 20.409 1.00 45.34 124 HIS A N 1
ATOM 999 C CA . HIS A 1 124 ? 11.625 0.914 19.888 1.00 45.34 124 HIS A CA 1
ATOM 1000 C C . HIS A 1 124 ? 11.754 -0.617 20.056 1.00 45.34 124 HIS A C 1
ATOM 1002 O O . HIS A 1 124 ? 12.732 -1.221 19.616 1.00 45.34 124 HIS A O 1
ATOM 1008 N N . THR A 1 125 ? 10.710 -1.284 20.545 1.00 39.81 125 THR A N 1
ATOM 1009 C CA . THR A 1 125 ? 10.688 -2.704 20.871 1.00 39.81 125 THR A CA 1
ATOM 1010 C C . THR A 1 125 ? 9.488 -3.303 20.160 1.00 39.81 125 THR A C 1
ATOM 1012 O O . THR A 1 125 ? 8.356 -2.879 20.367 1.00 39.81 125 THR A O 1
ATOM 1015 N N . TYR A 1 126 ? 9.727 -4.252 19.257 1.00 46.53 126 TYR A N 1
ATOM 1016 C CA . TYR A 1 126 ? 8.635 -4.955 18.595 1.00 46.53 126 TYR A CA 1
ATOM 1017 C C . TYR A 1 126 ? 7.992 -5.874 19.633 1.00 46.53 126 TYR A C 1
ATOM 1019 O O . TYR A 1 126 ? 8.539 -6.929 19.946 1.00 46.53 126 TYR A O 1
ATOM 1027 N N . LYS A 1 127 ? 6.873 -5.449 20.218 1.00 47.34 127 LYS A N 1
ATOM 1028 C CA . LYS A 1 127 ? 6.091 -6.275 21.136 1.00 47.34 127 LYS A CA 1
ATOM 1029 C C . LYS A 1 127 ? 4.782 -6.624 20.447 1.00 47.34 127 LYS A C 1
ATOM 1031 O O . LYS A 1 127 ? 3.765 -5.966 20.616 1.00 47.34 127 LYS A O 1
ATOM 1036 N N . LEU A 1 128 ? 4.844 -7.649 19.604 1.00 48.53 128 LEU A N 1
ATOM 1037 C CA . LEU A 1 128 ? 3.640 -8.327 19.150 1.00 48.53 128 LEU A CA 1
ATOM 1038 C C . LEU A 1 128 ? 3.114 -9.112 20.360 1.00 48.53 128 LEU A C 1
ATOM 1040 O O . LEU A 1 128 ? 3.569 -10.225 20.621 1.00 48.53 128 LEU A O 1
ATOM 1044 N N . GLU A 1 129 ? 2.272 -8.492 21.185 1.00 56.19 129 GLU A N 1
ATOM 1045 C CA . GLU A 1 129 ? 1.699 -9.204 22.329 1.00 56.19 129 GLU A CA 1
ATOM 1046 C C . GLU A 1 129 ? 0.674 -10.236 21.845 1.00 56.19 129 GLU A C 1
ATOM 1048 O O . GLU A 1 129 ? 0.021 -10.065 20.812 1.00 56.19 129 GLU A O 1
ATOM 1053 N N . LEU A 1 130 ? 0.566 -11.344 22.580 1.00 53.12 130 LEU A N 1
ATOM 1054 C CA . LEU A 1 130 ? -0.264 -12.487 22.197 1.00 53.12 130 LEU A CA 1
ATOM 1055 C C . LEU A 1 130 ? -1.738 -12.093 22.018 1.00 53.12 130 LEU A C 1
ATOM 1057 O O . LEU A 1 130 ? -2.412 -12.649 21.158 1.00 53.12 130 LEU A O 1
ATOM 1061 N N . GLU A 1 131 ? -2.210 -11.107 22.783 1.00 60.50 131 GLU A N 1
ATOM 1062 C CA . GLU A 1 131 ? -3.554 -10.537 22.663 1.00 60.50 131 GLU A CA 1
ATOM 1063 C C . GLU A 1 131 ? -3.822 -9.932 21.275 1.00 60.50 131 GLU A C 1
ATOM 1065 O O . GLU A 1 131 ? -4.866 -10.195 20.693 1.00 60.50 131 GLU A O 1
ATOM 1070 N N . TYR A 1 132 ? -2.856 -9.237 20.664 1.00 58.94 132 TYR A N 1
ATOM 1071 C CA . TYR A 1 132 ? -3.023 -8.663 19.322 1.00 58.94 132 TYR A CA 1
ATOM 1072 C C . TYR A 1 132 ? -3.029 -9.734 18.233 1.00 58.94 132 TYR A C 1
ATOM 1074 O O . TYR A 1 132 ? -3.736 -9.608 17.236 1.00 58.94 132 TYR A O 1
ATOM 1082 N N . LEU A 1 133 ? -2.243 -10.801 18.417 1.00 60.28 133 LEU A N 1
ATOM 1083 C CA . LEU A 1 133 ? -2.290 -11.969 17.539 1.00 60.28 133 LEU A CA 1
ATOM 1084 C C . LEU A 1 133 ? -3.614 -12.714 17.667 1.00 60.28 133 LEU A C 1
ATOM 1086 O O . LEU A 1 133 ? -4.108 -13.224 16.668 1.00 60.28 133 LEU A O 1
ATOM 1090 N N . GLN A 1 134 ? -4.179 -12.788 18.872 1.00 61.78 134 GLN A N 1
ATOM 1091 C CA . GLN A 1 134 ? -5.500 -13.362 19.098 1.00 61.78 134 GLN A CA 1
ATOM 1092 C C . GLN A 1 134 ? -6.582 -12.503 18.448 1.00 61.78 134 GLN A C 1
ATOM 1094 O O . GLN A 1 134 ? -7.394 -13.063 17.724 1.00 61.78 134 GLN A O 1
ATOM 1099 N N . ASP A 1 135 ? -6.525 -11.178 18.586 1.00 63.28 135 ASP A N 1
ATOM 1100 C CA . ASP A 1 135 ? -7.444 -10.256 17.914 1.00 63.28 135 ASP A CA 1
ATOM 1101 C C . ASP A 1 135 ? -7.340 -10.379 16.384 1.00 63.28 135 ASP A C 1
ATOM 1103 O O . ASP A 1 135 ? -8.350 -10.535 15.704 1.00 63.28 135 ASP A O 1
ATOM 1107 N N . LEU A 1 136 ? -6.126 -10.386 15.819 1.00 61.75 136 LEU A N 1
ATOM 1108 C CA . LEU A 1 136 ? -5.909 -10.578 14.378 1.00 61.75 136 LEU A CA 1
ATOM 1109 C C . LEU A 1 136 ?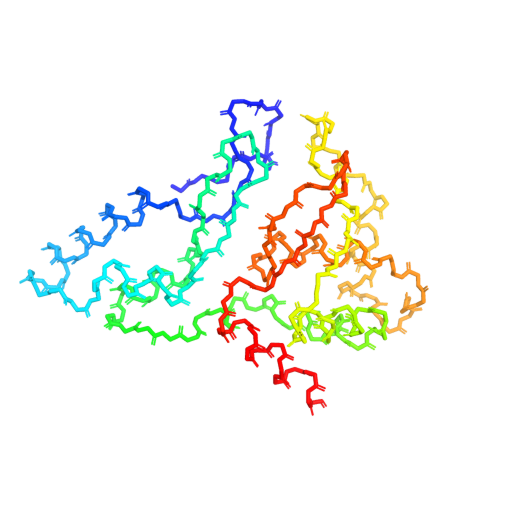 -6.351 -11.966 13.900 1.00 61.75 136 LEU A C 1
ATOM 1111 O O . LEU A 1 136 ? -6.974 -12.087 12.850 1.00 61.75 136 LEU A O 1
ATOM 1115 N N . SER A 1 137 ? -6.043 -13.014 14.661 1.00 63.75 137 SER A N 1
ATOM 1116 C CA . SER A 1 137 ? -6.464 -14.387 14.376 1.00 63.75 137 SER A CA 1
ATOM 1117 C C . SER A 1 137 ? -7.982 -14.520 14.430 1.00 63.75 137 SER A C 1
ATOM 1119 O O . SER A 1 137 ? -8.573 -15.106 13.533 1.00 63.75 137 SER A O 1
ATOM 1121 N N . ASP A 1 138 ? -8.639 -13.922 15.422 1.00 63.47 138 ASP A N 1
ATOM 1122 C CA . ASP A 1 138 ? -10.095 -13.896 15.534 1.00 63.47 138 ASP A CA 1
ATOM 1123 C C . ASP A 1 138 ? -10.723 -13.147 14.347 1.00 63.47 138 ASP A C 1
ATOM 1125 O O . ASP A 1 138 ? -11.733 -13.591 13.805 1.00 63.47 138 ASP A O 1
ATOM 1129 N N . VAL A 1 139 ? -10.094 -12.064 13.882 1.00 58.19 139 VAL A N 1
ATOM 1130 C CA . VAL A 1 139 ? -10.518 -11.322 12.683 1.00 58.19 139 VAL A CA 1
ATOM 1131 C C . VAL A 1 139 ? -10.350 -12.134 11.407 1.00 58.19 139 VAL A C 1
ATOM 1133 O O . VAL A 1 139 ? -11.211 -12.078 10.539 1.00 58.19 139 VAL A O 1
ATOM 1136 N N . ILE A 1 140 ? -9.244 -12.860 11.264 1.00 57.03 140 ILE A N 1
ATOM 1137 C CA . ILE A 1 140 ? -8.927 -13.588 10.030 1.00 57.03 140 ILE A CA 1
ATOM 1138 C C . ILE A 1 140 ? -9.664 -14.935 9.982 1.00 57.03 140 ILE A C 1
ATOM 1140 O O . ILE A 1 140 ? -10.135 -15.343 8.925 1.00 57.03 140 ILE A O 1
ATOM 1144 N N . LEU A 1 141 ? -9.771 -15.631 11.116 1.00 60.34 141 LEU A N 1
ATOM 1145 C CA . LEU A 1 141 ? -10.215 -17.026 11.195 1.00 60.34 141 LEU A CA 1
ATOM 1146 C C . LEU A 1 141 ? -11.607 -17.207 11.818 1.00 60.34 141 LEU A C 1
ATOM 1148 O O . LEU A 1 141 ? -12.216 -18.248 11.592 1.00 60.34 141 LEU A O 1
ATOM 1152 N N . LYS A 1 142 ? -12.120 -16.246 12.605 1.00 60.72 142 LYS A N 1
ATOM 1153 C CA . LYS A 1 142 ? -13.384 -16.374 13.373 1.00 60.72 142 LYS A CA 1
ATOM 1154 C C . LYS A 1 142 ? -14.313 -15.161 13.228 1.00 60.72 142 LYS A C 1
ATOM 1156 O O . LYS A 1 142 ? -15.071 -14.815 14.139 1.00 60.72 142 LYS A O 1
ATOM 1161 N N . TRP A 1 143 ? -14.255 -14.506 12.071 1.00 56.38 143 TRP A N 1
ATOM 1162 C CA . TRP A 1 143 ? -14.902 -13.216 11.815 1.00 56.38 143 TRP A CA 1
ATOM 1163 C C . TRP A 1 143 ? -16.430 -13.214 12.015 1.00 56.38 143 TRP A C 1
ATOM 1165 O O . TRP A 1 143 ? -16.988 -12.199 12.435 1.00 56.38 143 TRP A O 1
ATOM 1175 N N . GLU A 1 144 ? -17.108 -14.343 11.779 1.00 56.09 144 GLU A N 1
ATOM 1176 C CA . GLU A 1 144 ? -18.563 -14.476 11.959 1.00 56.09 144 GLU A CA 1
ATOM 1177 C C . GLU A 1 144 ? -18.989 -14.418 13.438 1.00 56.09 144 GLU A C 1
ATOM 1179 O O . GLU A 1 144 ? -20.064 -13.908 13.758 1.00 56.09 144 GLU A O 1
ATOM 1184 N N . GLU A 1 145 ? -18.129 -14.866 14.358 1.00 58.28 145 GLU A N 1
ATOM 1185 C CA . GLU A 1 145 ? -18.455 -15.031 15.781 1.00 58.28 145 GLU A CA 1
ATOM 1186 C C . GLU A 1 145 ? -18.080 -13.806 16.634 1.00 58.28 145 GLU A C 1
ATOM 1188 O O . GLU A 1 145 ? -18.691 -13.566 17.677 1.00 58.28 145 GLU A O 1
ATOM 1193 N N . LYS A 1 146 ? -17.089 -13.006 16.208 1.00 57.47 146 LYS A N 1
ATOM 1194 C CA . LYS A 1 146 ? -16.457 -11.963 17.049 1.00 57.47 146 LYS A CA 1
ATOM 1195 C C . LYS A 1 146 ? -16.492 -10.535 16.490 1.00 57.47 146 LYS A C 1
ATOM 1197 O O . LYS A 1 146 ? -15.781 -9.657 16.980 1.00 57.47 146 LYS A O 1
ATOM 1202 N N . ARG A 1 147 ? -17.381 -10.251 15.529 1.00 54.59 147 ARG A N 1
ATOM 1203 C CA . ARG A 1 147 ? -17.532 -8.935 14.862 1.00 54.59 147 ARG A CA 1
ATOM 1204 C C . ARG A 1 147 ? -17.636 -7.705 15.786 1.00 54.59 147 ARG A C 1
ATOM 1206 O O . ARG A 1 147 ? -17.367 -6.595 15.342 1.00 54.59 147 ARG A O 1
ATOM 1213 N N . THR A 1 148 ? -18.067 -7.871 17.038 1.00 56.19 148 THR A N 1
ATOM 1214 C CA . THR A 1 148 ? -18.286 -6.782 18.010 1.00 56.19 148 THR A CA 1
ATOM 1215 C C . THR A 1 148 ? -17.057 -6.423 18.846 1.00 56.19 148 THR A C 1
ATOM 1217 O O . THR A 1 148 ? -17.081 -5.395 19.517 1.00 56.19 148 THR A O 1
ATOM 1220 N N . LEU A 1 149 ? -16.000 -7.241 18.820 1.00 57.53 149 LEU A N 1
ATOM 1221 C CA . LEU A 1 149 ? -14.811 -7.069 19.667 1.00 57.53 149 LEU A CA 1
ATOM 1222 C C . LEU A 1 149 ? -13.616 -6.461 18.924 1.00 57.53 149 LEU A C 1
ATOM 1224 O O . LEU A 1 149 ? -12.617 -6.116 19.551 1.00 57.53 149 LEU A O 1
ATOM 1228 N N . LEU A 1 150 ? -13.713 -6.297 17.601 1.00 62.03 150 LEU A N 1
ATOM 1229 C CA . LEU A 1 150 ? -12.611 -5.770 16.809 1.00 62.03 150 LEU A CA 1
ATOM 1230 C C . LEU A 1 150 ? -12.356 -4.291 17.116 1.00 62.03 150 LEU A C 1
ATOM 1232 O O . LEU A 1 150 ? -13.170 -3.421 16.794 1.00 62.03 150 LEU A O 1
ATOM 1236 N N . LYS A 1 151 ? -11.167 -4.003 17.648 1.00 69.19 151 LYS A N 1
ATOM 1237 C CA . LYS A 1 151 ? -10.634 -2.643 17.724 1.00 69.19 151 LYS A CA 1
ATOM 1238 C C . LYS A 1 151 ? -10.261 -2.160 16.312 1.00 69.19 151 LYS A C 1
ATOM 1240 O O . LYS A 1 151 ? -9.435 -2.803 15.660 1.00 69.19 151 LYS A O 1
ATOM 1245 N N . PRO A 1 152 ? -10.809 -1.028 15.833 1.00 68.62 152 PRO A N 1
ATOM 1246 C CA . PRO A 1 152 ? -10.501 -0.494 14.502 1.00 68.62 152 PRO A CA 1
ATOM 1247 C C . PRO A 1 152 ? -9.001 -0.317 14.250 1.00 68.62 152 PRO A C 1
ATOM 1249 O O . PRO A 1 152 ? -8.528 -0.590 13.149 1.00 68.62 152 PRO A O 1
ATOM 1252 N N . ASP A 1 153 ? -8.251 0.063 15.283 1.00 70.50 153 ASP A N 1
ATOM 1253 C CA . ASP A 1 153 ? -6.807 0.289 15.215 1.00 70.50 153 ASP A CA 1
ATOM 1254 C C . ASP A 1 153 ? -6.006 -0.966 14.851 1.00 70.50 153 ASP A C 1
ATOM 1256 O O . ASP A 1 153 ? -5.018 -0.880 14.121 1.00 70.50 153 ASP A O 1
ATOM 1260 N N . VAL A 1 154 ? -6.455 -2.149 15.285 1.00 70.56 154 VAL A N 1
ATOM 1261 C CA . VAL A 1 154 ? -5.806 -3.430 14.959 1.00 70.56 154 VAL A CA 1
ATOM 1262 C C . VAL A 1 154 ? -5.952 -3.729 13.469 1.00 70.56 154 VAL A C 1
ATOM 1264 O O . VAL A 1 154 ? -4.981 -4.093 12.805 1.00 70.56 154 VAL A O 1
ATOM 1267 N N . PHE A 1 155 ? -7.144 -3.509 12.913 1.00 71.81 155 PHE A N 1
ATOM 1268 C CA . PHE A 1 155 ? -7.397 -3.741 11.493 1.00 71.81 155 PHE A CA 1
ATOM 1269 C C . PHE A 1 155 ? -6.730 -2.692 10.599 1.00 71.81 155 PHE A C 1
ATOM 1271 O O . PHE A 1 155 ? -6.146 -3.034 9.574 1.00 71.81 155 PHE A O 1
ATOM 1278 N N . VAL A 1 156 ? -6.754 -1.418 11.000 1.00 73.44 156 VAL A N 1
ATOM 1279 C CA . VAL A 1 156 ? -6.017 -0.356 10.300 1.00 73.44 156 VAL A CA 1
ATOM 1280 C C . VAL A 1 156 ? -4.519 -0.658 10.318 1.00 73.44 156 VAL A C 1
ATOM 1282 O O . VAL A 1 156 ? -3.878 -0.594 9.272 1.00 73.44 156 VAL A O 1
ATOM 1285 N N . SER A 1 157 ? -3.969 -1.080 11.459 1.00 71.19 157 SER A N 1
ATOM 1286 C CA . SER A 1 157 ? -2.568 -1.502 11.564 1.00 71.19 157 SER A CA 1
ATOM 1287 C C . SER A 1 157 ? -2.247 -2.690 10.656 1.00 71.19 157 SER A C 1
ATOM 1289 O O . SER A 1 157 ? -1.204 -2.694 10.003 1.00 71.19 157 SER A O 1
ATOM 1291 N N . PHE A 1 158 ? -3.145 -3.673 10.557 1.00 70.88 158 PHE A N 1
ATOM 1292 C CA . PHE A 1 158 ? -3.009 -4.777 9.609 1.00 70.88 158 PHE A CA 1
ATOM 1293 C C . PHE A 1 158 ? -2.948 -4.269 8.164 1.00 70.88 158 PHE A C 1
ATOM 1295 O O . PHE A 1 158 ? -1.988 -4.565 7.458 1.00 70.88 158 PHE A O 1
ATOM 1302 N N . LEU A 1 159 ? -3.902 -3.440 7.734 1.00 73.62 159 LEU A N 1
ATOM 1303 C CA . LEU A 1 159 ? -3.913 -2.881 6.378 1.00 73.62 159 LEU A CA 1
ATOM 1304 C C . LEU A 1 159 ? -2.657 -2.054 6.064 1.00 73.62 159 LEU A C 1
ATOM 1306 O O . LEU A 1 159 ? -2.148 -2.120 4.946 1.00 73.62 159 LEU A O 1
ATOM 1310 N N . MET A 1 160 ? -2.131 -1.317 7.044 1.00 71.94 160 MET A N 1
ATOM 1311 C CA . MET A 1 160 ? -0.862 -0.590 6.932 1.00 71.94 160 MET A CA 1
ATOM 1312 C C . MET A 1 160 ? 0.322 -1.543 6.721 1.00 71.94 160 MET A C 1
ATOM 1314 O O . MET A 1 160 ? 1.151 -1.314 5.845 1.00 71.94 160 MET A O 1
ATOM 1318 N N . GLN A 1 161 ? 0.396 -2.641 7.483 1.00 64.88 161 GLN A N 1
ATOM 1319 C CA . GLN A 1 161 ? 1.452 -3.653 7.331 1.00 64.88 161 GLN A CA 1
ATOM 1320 C C . GLN A 1 161 ? 1.393 -4.368 5.978 1.00 64.88 161 GLN A C 1
ATOM 1322 O O . GLN A 1 161 ? 2.434 -4.720 5.429 1.00 64.88 161 GLN A O 1
ATOM 1327 N N . GLN A 1 162 ? 0.189 -4.555 5.434 1.00 66.19 162 GLN A N 1
ATOM 1328 C CA . GLN A 1 162 ? -0.015 -5.124 4.102 1.00 66.19 162 GLN A CA 1
ATOM 1329 C C . GLN A 1 162 ? 0.181 -4.094 2.970 1.00 66.19 162 GLN A C 1
ATOM 1331 O O . GLN A 1 162 ? 0.099 -4.449 1.797 1.00 66.19 162 GLN A O 1
ATOM 1336 N N . GLY A 1 163 ? 0.442 -2.822 3.297 1.00 66.56 163 GLY A N 1
ATOM 1337 C CA . GLY A 1 163 ? 0.673 -1.751 2.325 1.00 66.56 163 GLY A CA 1
ATOM 1338 C C . GLY A 1 163 ? -0.592 -1.175 1.677 1.00 66.56 163 GLY A C 1
ATOM 1339 O O . GLY A 1 163 ? -0.475 -0.363 0.763 1.00 66.56 163 GLY A O 1
ATOM 1340 N N . TYR A 1 164 ? -1.792 -1.545 2.143 1.00 74.88 164 TYR A N 1
ATOM 1341 C CA . TYR A 1 164 ? -3.057 -0.977 1.650 1.00 74.88 164 TYR A CA 1
ATOM 1342 C C . TYR A 1 164 ? -3.318 0.440 2.162 1.00 74.88 164 TYR A C 1
ATOM 1344 O O . TYR A 1 164 ? -4.086 1.189 1.562 1.00 74.88 164 TYR A O 1
ATOM 1352 N N . LEU A 1 165 ? -2.692 0.809 3.275 1.00 77.56 165 LEU A N 1
ATOM 1353 C CA . LEU A 1 165 ? -2.742 2.145 3.850 1.00 77.56 165 LEU A CA 1
ATOM 1354 C C . LEU A 1 165 ? -1.313 2.660 4.054 1.00 77.56 165 LEU A C 1
ATOM 1356 O O . LEU A 1 165 ? -0.374 1.879 4.205 1.00 77.56 165 LEU A O 1
ATOM 1360 N N . MET A 1 166 ? -1.148 3.981 4.068 1.00 76.06 166 MET A N 1
ATOM 1361 C CA . MET A 1 166 ? 0.130 4.633 4.336 1.00 76.06 166 MET A CA 1
ATOM 1362 C C . MET A 1 166 ? 0.014 5.737 5.383 1.00 76.06 166 MET A C 1
ATOM 1364 O O . MET A 1 166 ? -1.032 6.370 5.536 1.00 76.06 166 MET A O 1
ATOM 1368 N N . TYR A 1 167 ? 1.135 6.011 6.053 1.00 75.62 167 TYR A N 1
ATOM 1369 C CA . TYR A 1 167 ? 1.267 7.154 6.946 1.00 75.62 167 TYR A CA 1
ATOM 1370 C C . TYR A 1 167 ? 1.215 8.449 6.160 1.00 75.62 167 TYR A C 1
ATOM 1372 O O . TYR A 1 167 ? 1.864 8.595 5.124 1.00 75.62 167 TYR A O 1
ATOM 1380 N N . GLU A 1 168 ? 0.497 9.411 6.712 1.00 75.94 168 GLU A N 1
ATOM 1381 C CA . GLU A 1 168 ? 0.512 10.780 6.231 1.00 75.94 168 GLU A CA 1
ATOM 1382 C C . GLU A 1 168 ? 1.209 11.701 7.223 1.00 75.94 168 GLU A C 1
ATOM 1384 O O . GLU A 1 168 ? 2.104 12.461 6.852 1.00 75.94 168 GLU A O 1
ATOM 1389 N N . LYS A 1 169 ? 0.839 11.605 8.503 1.00 75.19 169 LYS A N 1
ATOM 1390 C CA . LYS A 1 169 ? 1.334 12.516 9.532 1.00 75.19 169 LYS A CA 1
ATOM 1391 C C . LYS A 1 169 ? 1.320 11.866 10.915 1.00 75.19 169 LYS A C 1
ATOM 1393 O O . LYS A 1 169 ? 0.399 11.132 11.251 1.00 75.19 169 LYS A O 1
ATOM 1398 N N . ASN A 1 170 ? 2.331 12.160 11.737 1.0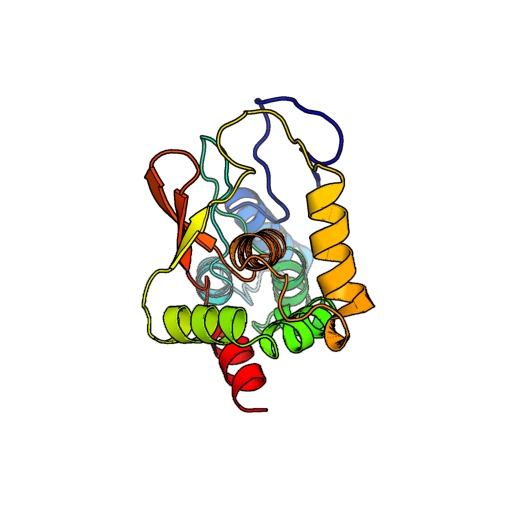0 74.06 170 ASN A N 1
ATOM 1399 C CA . ASN A 1 170 ? 2.283 11.866 13.174 1.00 74.06 170 ASN A CA 1
ATOM 1400 C C . ASN A 1 170 ? 1.581 13.030 13.883 1.00 74.06 170 ASN A C 1
ATOM 1402 O O . ASN A 1 170 ? 1.924 14.189 13.638 1.00 74.06 170 ASN A O 1
ATOM 1406 N N . ILE A 1 171 ? 0.594 12.715 14.719 1.00 77.94 171 ILE A N 1
ATOM 1407 C CA . ILE A 1 171 ? -0.179 13.715 15.458 1.00 77.94 171 ILE A CA 1
ATOM 1408 C C . ILE A 1 171 ? 0.415 13.911 16.850 1.00 77.94 171 ILE A C 1
ATOM 1410 O O . ILE A 1 171 ? 0.706 15.042 17.232 1.00 77.94 171 ILE A O 1
ATOM 1414 N N . ALA A 1 172 ? 0.552 12.821 17.605 1.00 69.69 172 ALA A N 1
ATOM 1415 C CA . ALA A 1 172 ? 1.107 12.804 18.953 1.00 69.69 172 ALA A CA 1
ATOM 1416 C C . ALA A 1 172 ? 1.389 11.358 19.377 1.00 69.69 172 ALA A C 1
ATOM 1418 O O . ALA A 1 172 ? 0.507 10.512 19.246 1.00 69.69 172 ALA A O 1
ATOM 1419 N N . GLY A 1 173 ? 2.577 11.079 19.922 1.00 71.19 173 GLY A N 1
ATOM 1420 C CA . GLY A 1 173 ? 2.933 9.734 20.390 1.00 71.19 173 GLY A CA 1
ATOM 1421 C C . GLY A 1 173 ? 2.699 8.669 19.312 1.00 71.19 173 GLY A C 1
ATOM 1422 O O . GLY A 1 173 ? 3.191 8.814 18.189 1.00 71.19 173 GLY A O 1
ATOM 1423 N N . ASP A 1 174 ? 1.920 7.641 19.655 1.00 67.44 174 ASP A N 1
ATOM 1424 C CA . ASP A 1 174 ? 1.533 6.532 18.773 1.00 67.44 174 ASP A CA 1
ATOM 1425 C C . ASP A 1 174 ? 0.304 6.833 17.888 1.00 67.44 174 ASP A C 1
ATOM 1427 O O . ASP A 1 174 ? -0.221 5.937 17.233 1.00 67.44 174 ASP A O 1
ATOM 1431 N N . ILE A 1 175 ? -0.167 8.084 17.828 1.00 71.56 175 ILE A N 1
ATOM 1432 C CA . ILE A 1 175 ? -1.348 8.471 17.044 1.00 71.56 175 ILE A CA 1
ATOM 1433 C C . ILE A 1 175 ? -0.929 9.055 15.691 1.00 71.56 175 ILE A C 1
ATOM 1435 O O . ILE A 1 175 ? -0.246 10.085 15.615 1.00 71.56 175 ILE A O 1
ATOM 1439 N N . PHE A 1 176 ? -1.417 8.442 14.612 1.00 74.81 176 PHE A N 1
ATOM 1440 C CA . PHE A 1 176 ? -1.090 8.807 13.233 1.00 74.81 176 PHE A CA 1
ATOM 1441 C C . PHE A 1 176 ? -2.330 9.094 12.396 1.00 74.81 176 PHE A C 1
ATOM 1443 O O . PHE A 1 176 ? -3.377 8.479 12.588 1.00 74.81 176 PHE A O 1
ATOM 1450 N N . GLU A 1 177 ? -2.179 9.996 11.427 1.00 82.19 177 GLU A N 1
ATOM 1451 C CA . GLU A 1 177 ? -3.085 10.114 10.287 1.00 82.19 177 GLU A CA 1
ATOM 1452 C C . GLU A 1 177 ? -2.644 9.146 9.194 1.00 82.19 177 GLU A C 1
ATOM 1454 O O . GLU A 1 177 ? -1.471 9.123 8.798 1.00 82.19 177 GLU A O 1
ATOM 1459 N N . VAL A 1 178 ? -3.601 8.358 8.713 1.00 81.62 178 VAL A N 1
ATOM 1460 C CA . VAL A 1 178 ? -3.406 7.395 7.626 1.00 81.62 178 VAL A CA 1
ATOM 1461 C C . VAL A 1 178 ? -4.226 7.780 6.399 1.00 81.62 178 VAL A C 1
ATOM 1463 O O . VAL A 1 178 ? -5.281 8.411 6.519 1.00 81.62 178 VAL A O 1
ATOM 1466 N N . LYS A 1 179 ? -3.755 7.358 5.222 1.00 84.50 179 LYS A N 1
ATOM 1467 C CA . LYS A 1 179 ? -4.450 7.513 3.937 1.00 84.50 179 LYS A CA 1
ATOM 1468 C C . LYS A 1 179 ? -4.284 6.299 3.030 1.00 84.50 179 LYS A C 1
ATOM 1470 O O . LYS A 1 179 ? -3.413 5.461 3.250 1.00 84.50 179 LYS A O 1
ATOM 1475 N N . ILE A 1 180 ? -5.094 6.240 1.978 1.00 84.44 180 ILE A N 1
ATOM 1476 C CA . ILE A 1 180 ? -4.933 5.274 0.886 1.00 84.44 180 ILE A CA 1
ATOM 1477 C C . ILE A 1 180 ? -3.788 5.763 -0.023 1.00 84.44 180 ILE A C 1
ATOM 1479 O O . ILE A 1 180 ? -3.774 6.939 -0.394 1.00 84.44 180 ILE A O 1
ATOM 1483 N N . PRO A 1 181 ? -2.804 4.911 -0.362 1.00 77.75 181 PRO A N 1
ATOM 1484 C CA . PRO A 1 181 ? -1.575 5.356 -1.018 1.00 77.75 181 PRO A CA 1
ATOM 1485 C C . PRO A 1 181 ? -1.729 5.681 -2.506 1.00 77.75 181 PRO A C 1
ATOM 1487 O O . PRO A 1 181 ? -0.993 6.517 -3.028 1.00 77.75 181 PRO A O 1
ATOM 1490 N N . ASN A 1 182 ? -2.651 5.029 -3.216 1.00 80.44 182 ASN A N 1
ATOM 1491 C CA . ASN A 1 182 ? -2.819 5.199 -4.658 1.00 80.44 182 ASN A CA 1
ATOM 1492 C C . ASN A 1 182 ? -4.259 4.912 -5.107 1.00 80.44 182 ASN A C 1
ATOM 1494 O O . ASN A 1 182 ? -5.055 4.313 -4.381 1.00 80.44 182 ASN A O 1
ATOM 1498 N N . THR A 1 183 ? -4.566 5.314 -6.339 1.00 82.38 183 THR A N 1
ATOM 1499 C CA . THR A 1 183 ? -5.891 5.148 -6.948 1.00 82.38 183 THR A CA 1
ATOM 1500 C C . THR A 1 183 ? -6.238 3.691 -7.257 1.00 82.38 183 THR A C 1
ATOM 1502 O O . THR A 1 183 ? -7.419 3.368 -7.336 1.00 82.38 183 THR A O 1
ATOM 1505 N N . LEU A 1 184 ? -5.252 2.793 -7.399 1.00 79.62 184 LEU A N 1
ATOM 1506 C CA . LEU A 1 184 ? -5.503 1.360 -7.605 1.00 79.62 184 LEU A CA 1
ATOM 1507 C C . LEU A 1 184 ? -6.153 0.745 -6.361 1.00 79.62 184 LEU A C 1
ATOM 1509 O O . LEU A 1 184 ? -7.224 0.154 -6.458 1.00 79.62 184 LEU A O 1
ATOM 1513 N N . ILE A 1 185 ? -5.558 0.965 -5.187 1.00 79.38 185 ILE A N 1
ATOM 1514 C CA . ILE A 1 185 ? -6.105 0.502 -3.906 1.00 79.38 185 ILE A CA 1
ATOM 1515 C C . ILE A 1 185 ? -7.418 1.223 -3.587 1.00 79.38 185 ILE A C 1
ATOM 1517 O O . ILE A 1 185 ? -8.348 0.619 -3.057 1.00 79.38 185 ILE A O 1
ATOM 1521 N N . GLU A 1 186 ? -7.526 2.507 -3.933 1.00 84.44 186 GLU A N 1
ATOM 1522 C CA . GLU A 1 186 ? -8.779 3.244 -3.778 1.00 84.44 186 GLU A CA 1
ATOM 1523 C C . GLU A 1 186 ? -9.920 2.588 -4.569 1.00 84.44 186 GLU A C 1
ATOM 1525 O O . GLU A 1 186 ? -10.993 2.334 -4.019 1.00 84.44 186 GLU A O 1
ATOM 1530 N N . ASN A 1 187 ? -9.681 2.276 -5.844 1.00 83.62 187 ASN A N 1
ATOM 1531 C CA . ASN A 1 187 ? -10.649 1.596 -6.700 1.00 83.62 187 ASN A CA 1
ATOM 1532 C C . ASN A 1 187 ? -10.988 0.200 -6.172 1.00 83.62 187 ASN A C 1
ATOM 1534 O O . ASN A 1 187 ? -12.159 -0.176 -6.178 1.00 83.62 187 ASN A O 1
ATOM 1538 N N . GLU A 1 188 ? -9.998 -0.525 -5.654 1.00 79.88 188 GLU A N 1
ATOM 1539 C CA . GLU A 1 188 ? -10.200 -1.835 -5.038 1.00 79.88 188 GLU A CA 1
ATOM 1540 C C . GLU A 1 188 ? -11.156 -1.751 -3.841 1.00 79.88 188 GLU A C 1
ATOM 1542 O O . GLU A 1 188 ? -12.193 -2.414 -3.814 1.00 79.88 188 GLU A O 1
ATOM 1547 N N . PHE A 1 189 ? -10.897 -0.847 -2.891 1.00 83.50 189 PHE A N 1
ATOM 1548 C CA . PHE A 1 189 ? -11.804 -0.629 -1.762 1.00 83.50 189 PHE A CA 1
ATOM 1549 C C . PHE A 1 189 ? -13.206 -0.202 -2.211 1.00 83.50 189 PHE A C 1
ATOM 1551 O O . PHE A 1 189 ? -14.200 -0.661 -1.644 1.00 83.50 189 PHE A O 1
ATOM 1558 N N . ARG A 1 190 ? -13.316 0.643 -3.246 1.00 85.44 190 ARG A N 1
ATOM 1559 C CA . ARG A 1 190 ? -14.616 1.039 -3.813 1.00 85.44 190 ARG A CA 1
ATOM 1560 C C . ARG A 1 190 ? -15.372 -0.150 -4.396 1.00 85.44 190 ARG A C 1
ATOM 1562 O O . ARG A 1 190 ? -16.591 -0.200 -4.243 1.00 85.44 190 ARG A O 1
ATOM 1569 N N . ASN A 1 191 ? -14.686 -1.077 -5.057 1.00 81.75 191 ASN A N 1
ATOM 1570 C CA . ASN A 1 191 ? -15.305 -2.280 -5.605 1.00 81.75 191 ASN A CA 1
ATOM 1571 C C . ASN A 1 191 ? -15.797 -3.194 -4.479 1.00 81.75 191 ASN A C 1
ATOM 1573 O O . ASN A 1 191 ? -16.956 -3.605 -4.484 1.00 81.75 191 ASN A O 1
ATOM 1577 N N . LEU A 1 192 ? -14.967 -3.420 -3.461 1.00 77.44 192 LEU A N 1
ATOM 1578 C CA . LEU A 1 192 ? -15.309 -4.289 -2.335 1.00 77.44 192 LEU A CA 1
ATOM 1579 C C . LEU A 1 192 ? -16.495 -3.779 -1.511 1.00 77.44 192 LEU A C 1
ATOM 1581 O O . LEU A 1 192 ? -17.311 -4.580 -1.081 1.00 77.44 192 LEU A O 1
ATOM 1585 N N . ILE A 1 193 ? -16.623 -2.463 -1.316 1.00 77.12 193 ILE A N 1
ATOM 1586 C CA . ILE A 1 193 ? -17.720 -1.862 -0.530 1.00 77.12 193 ILE A CA 1
ATOM 1587 C C . ILE A 1 193 ? -19.057 -1.850 -1.291 1.00 77.12 193 ILE A C 1
ATOM 1589 O O . ILE A 1 193 ? -20.124 -1.816 -0.670 1.00 77.12 193 ILE A O 1
ATOM 1593 N N . LYS A 1 194 ? -19.012 -1.836 -2.629 1.00 70.69 194 LYS A N 1
ATOM 1594 C CA . LYS A 1 194 ? -20.205 -1.901 -3.491 1.00 70.69 194 LYS A CA 1
ATOM 1595 C C . LYS A 1 194 ? -20.790 -3.311 -3.602 1.00 70.69 194 LYS A C 1
ATOM 1597 O O . LYS A 1 194 ? -21.922 -3.429 -4.069 1.00 70.69 194 LYS A O 1
ATOM 1602 N N . THR A 1 195 ? -20.015 -4.334 -3.243 1.00 56.28 195 THR A N 1
ATOM 1603 C CA . THR A 1 195 ? -20.412 -5.748 -3.315 1.00 56.28 195 THR A CA 1
ATOM 1604 C C . THR A 1 195 ? -21.057 -6.192 -2.010 1.00 56.28 195 THR A C 1
ATOM 1606 O O . THR A 1 195 ? -21.941 -7.070 -2.080 1.00 56.28 195 THR A O 1
#

Secondary structure (DSSP, 8-state):
----STT---TTS----SEEHHHHHHHHHHHHHHTSTT--SS-HHHHHHHH--EE-SSTT--EEE-HHHHHHHHHHTS---GGGGGSTHHHHHHHTTSHHHHHHHHHHHTT--EEEE-TTSSSSS----HHHHHHHHHHHH-HHHHTTT--HHHHHHHHHHTTSSEEEEEEETTEEEEE--SHHHHHHHHHHHH-

Sequence (195 aa):
MFLKRALGGDNRYEVFYGITEEELKQLTTKFIEKFWQGVNKLPKEKVESCYNGYQSIGQSRVKIYPIWSIVNALENGELSNYWEQSGIMAGARQGLNILIVRIAIEKLLSGRHIKCEIPYVVSHTYKLELEYLQDLSDVILKWEEKRTLLKPDVFVSFLMQQGYLMYEKNIAGDIFEVKIPNTLIENEFRNLIKT

pLDDT: mean 70.22, std 13.83, range [34.44, 88.56]

Organism: Tribolium castaneum (NCBI:txid7070)

Radius of gyration: 17.61 Å; chains: 1; bounding box: 40×31×48 Å

Foldseek 3Di:
DDQPPPPDLDLVDWHADAAFLVRLVVVQVCLCVPPVVVDNLDDSVNLCQAQQAAFTLHPVRTGGGHHQQSVVCSVVSHHDLSLVVPPVVVLVLLVCVQVVLVVQLVCQLVVHWDKAQQVCHAPSDPPPDVVLVVLVCCSRPVSVPCSPPRDNNSVVNVCVRSRQKHFDDDDDHRITIIHGRHVSSSVVSVVSNVD